Protein AF-A0A3D1RTC1-F1 (afdb_monomer)

pLDDT: mean 81.5, std 13.48, range [37.84, 97.88]

Foldseek 3Di:
DDDVVVLVVVCVVDVDDSVVCCVPPVDPDFDKDKAQDVVVVLLLVLVPWDWDDDPPDSIIITGRPPPPPCPPQAADPVDDDPDDDRGFDDPDPVVLVVLLSNQDSDSQFDWDWAFAAQAASDIDIDTAGPPQADPVQVVLLVVQRVPDDHHDDDDCVVVLVSSFPDPPDPDTPDDDDRDSNVVSVCRNNRDD

Solvent-accessible surface area (backbone atoms only — not comparable to full-atom values): 11840 Å² total; per-residue (Å²): 132,89,61,66,66,67,52,52,61,54,44,77,77,35,100,56,55,69,67,57,48,44,60,74,76,67,55,91,75,62,69,73,45,80,44,69,52,66,67,63,49,51,60,37,42,59,70,49,30,44,75,50,77,52,92,97,55,77,49,32,44,35,32,59,62,76,73,79,79,79,68,83,65,50,64,38,86,91,66,76,68,98,74,77,85,57,55,28,58,64,96,44,68,73,58,38,54,50,51,37,39,72,74,48,72,55,88,47,58,44,75,51,76,48,72,39,26,79,72,54,51,38,81,45,69,50,48,31,26,68,89,62,27,56,67,70,58,56,50,50,53,52,54,41,58,71,64,56,84,44,57,66,65,90,55,71,72,61,54,49,68,66,64,44,86,51,94,83,51,96,60,83,84,62,83,88,78,54,38,47,67,62,53,45,53,43,23,74,75,28,38,104

Mean predicted aligned error: 10.37 Å

Structure (mmCIF, N/CA/C/O backbone):
data_AF-A0A3D1RTC1-F1
#
_entry.id   AF-A0A3D1RTC1-F1
#
loop_
_atom_site.group_PDB
_atom_site.id
_atom_site.type_symbol
_atom_site.label_atom_id
_atom_site.label_alt_id
_atom_site.label_comp_id
_atom_site.label_asym_id
_atom_site.label_entity_id
_atom_site.label_seq_id
_atom_site.pdbx_PDB_ins_code
_atom_site.Cartn_x
_atom_site.Cartn_y
_atom_site.Cartn_z
_atom_site.occupancy
_atom_site.B_iso_or_equiv
_atom_site.auth_seq_id
_atom_site.auth_comp_id
_atom_site.auth_asym_id
_atom_site.auth_atom_id
_atom_site.pdbx_PDB_model_num
ATOM 1 N N . MET A 1 1 ? 15.207 21.234 -17.805 1.00 37.84 1 MET A N 1
ATOM 2 C CA . MET A 1 1 ? 14.011 20.978 -18.638 1.00 37.84 1 MET A CA 1
ATOM 3 C C . MET A 1 1 ? 14.419 20.075 -19.790 1.00 37.84 1 MET A C 1
ATOM 5 O O . MET A 1 1 ? 15.270 20.480 -20.570 1.00 37.84 1 MET A O 1
ATOM 9 N N . PHE A 1 2 ? 13.882 18.857 -19.875 1.00 45.69 2 PHE A N 1
ATOM 10 C CA . PHE A 1 2 ? 14.100 17.979 -21.030 1.00 45.69 2 PHE A CA 1
ATOM 11 C C . PHE A 1 2 ? 13.276 18.502 -22.216 1.00 45.69 2 PHE A C 1
ATOM 13 O O . PHE A 1 2 ? 12.057 18.616 -22.110 1.00 45.69 2 PHE A O 1
ATOM 20 N N . ASN A 1 3 ? 13.930 18.871 -23.319 1.00 52.88 3 ASN A N 1
ATOM 21 C CA . ASN A 1 3 ? 13.265 19.412 -24.505 1.00 52.88 3 ASN A CA 1
ATOM 22 C C . ASN A 1 3 ? 12.819 18.262 -25.425 1.00 52.88 3 ASN A C 1
ATOM 24 O O . ASN A 1 3 ? 13.630 17.695 -26.155 1.00 52.88 3 ASN A O 1
ATOM 28 N N . LEU A 1 4 ? 11.528 17.915 -25.381 1.00 56.41 4 LEU A N 1
ATOM 29 C CA . LEU A 1 4 ? 10.956 16.839 -26.200 1.00 56.41 4 LEU A CA 1
ATOM 30 C C . LEU A 1 4 ? 11.054 17.099 -27.713 1.00 56.41 4 LEU A C 1
ATOM 32 O O . LEU A 1 4 ? 11.093 16.137 -28.479 1.00 56.41 4 LEU A O 1
ATOM 36 N N . GLN A 1 5 ? 11.116 18.360 -28.149 1.00 58.03 5 GLN A N 1
ATOM 37 C CA . GLN A 1 5 ? 11.208 18.712 -29.569 1.00 58.03 5 GLN A CA 1
ATOM 38 C C . GLN A 1 5 ? 12.565 18.285 -30.148 1.00 58.03 5 GLN A C 1
ATOM 40 O O . GLN A 1 5 ? 12.634 17.598 -31.160 1.00 58.03 5 GLN A O 1
ATOM 45 N N . LEU A 1 6 ? 13.638 18.563 -29.404 1.00 59.78 6 LEU A N 1
ATOM 46 C CA . LEU A 1 6 ? 15.016 18.195 -29.747 1.00 59.78 6 LEU A CA 1
ATOM 47 C C . LEU A 1 6 ? 15.228 16.673 -29.812 1.00 59.78 6 LEU A C 1
ATOM 49 O O . LEU A 1 6 ? 16.044 16.185 -30.593 1.00 59.78 6 LEU A O 1
ATOM 53 N N . ILE A 1 7 ? 14.485 15.915 -29.000 1.00 59.53 7 ILE A N 1
ATOM 54 C CA . ILE A 1 7 ? 14.505 14.448 -29.018 1.00 59.53 7 ILE A CA 1
ATOM 55 C C . ILE A 1 7 ? 13.820 13.928 -30.288 1.00 59.53 7 ILE A C 1
ATOM 57 O O . ILE A 1 7 ? 14.372 13.060 -30.960 1.00 59.53 7 ILE A O 1
ATOM 61 N N . LYS A 1 8 ? 12.658 14.482 -30.658 1.00 58.88 8 LYS A N 1
ATOM 62 C CA . LYS A 1 8 ? 11.942 14.100 -31.888 1.00 58.88 8 LYS A CA 1
ATOM 63 C C . LYS A 1 8 ? 12.761 14.384 -33.151 1.00 58.88 8 LYS A C 1
ATOM 65 O O . LYS A 1 8 ? 12.820 13.529 -34.033 1.00 58.88 8 LYS A O 1
ATOM 70 N N . ASP A 1 9 ? 13.450 15.521 -33.198 1.00 57.62 9 ASP A N 1
ATOM 71 C CA . ASP A 1 9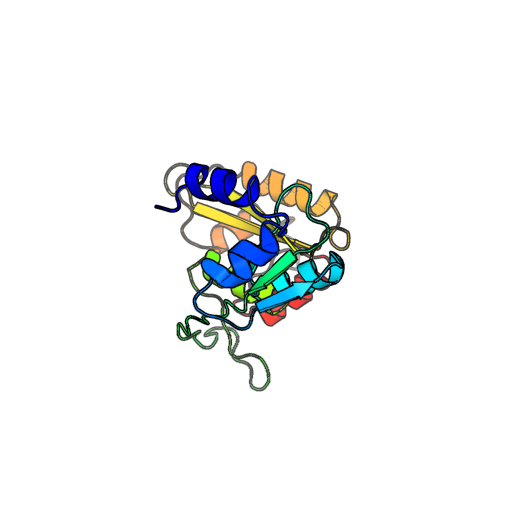 ? 14.257 15.924 -34.357 1.00 57.62 9 ASP A CA 1
ATOM 72 C C . ASP A 1 9 ? 15.508 15.045 -34.553 1.00 57.62 9 ASP A C 1
ATOM 74 O O . ASP A 1 9 ? 15.924 14.789 -35.683 1.00 57.62 9 ASP A O 1
ATOM 78 N N . ASN A 1 10 ? 16.081 14.509 -33.467 1.00 56.75 10 ASN A N 1
ATOM 79 C CA . ASN A 1 10 ? 17.207 13.568 -33.535 1.00 56.75 10 ASN A CA 1
ATOM 80 C C . ASN A 1 10 ? 16.784 12.128 -33.882 1.00 56.75 10 ASN A C 1
ATOM 82 O O . ASN A 1 10 ? 17.581 11.377 -34.447 1.00 56.75 10 ASN A O 1
ATOM 86 N N . LEU A 1 11 ? 15.546 11.735 -33.567 1.00 57.59 11 LEU A N 1
ATOM 87 C CA . LEU A 1 11 ? 15.006 10.409 -33.897 1.00 57.59 11 LEU A CA 1
ATOM 88 C C . LEU A 1 11 ? 14.623 10.269 -35.366 1.00 57.59 11 LEU A C 1
ATOM 90 O O . LEU A 1 11 ? 14.744 9.186 -35.927 1.00 57.59 11 LEU A O 1
ATOM 94 N N . SER A 1 12 ? 14.167 11.351 -35.997 1.00 55.44 12 SER A N 1
ATOM 95 C CA . SER A 1 12 ? 13.799 11.342 -37.417 1.00 55.44 12 SER A CA 1
ATOM 96 C C . SER A 1 12 ? 15.011 11.195 -38.346 1.00 55.44 12 SER A C 1
ATOM 98 O O . SER A 1 12 ? 14.869 10.681 -39.451 1.00 55.44 12 SER A O 1
ATOM 100 N N . HIS A 1 13 ? 16.209 11.581 -37.891 1.00 51.44 13 HIS A N 1
ATOM 101 C CA . HIS A 1 13 ? 17.440 11.546 -38.691 1.00 51.44 13 HIS A CA 1
ATOM 102 C C . HIS A 1 13 ? 18.305 10.297 -38.471 1.00 51.44 13 HIS A C 1
ATOM 104 O O . HIS A 1 13 ? 19.201 10.018 -39.268 1.00 51.44 13 HIS A O 1
ATOM 110 N N . ASN A 1 14 ? 18.064 9.524 -37.409 1.00 51.53 14 ASN A N 1
ATOM 111 C CA . ASN A 1 14 ? 18.879 8.367 -37.052 1.00 51.53 14 ASN A CA 1
ATOM 112 C C . ASN A 1 14 ? 17.944 7.183 -36.794 1.00 51.53 14 ASN A C 1
ATOM 114 O O . ASN A 1 14 ? 17.158 7.230 -35.857 1.00 51.53 14 ASN A O 1
ATOM 118 N N . HIS A 1 15 ? 18.038 6.107 -37.582 1.00 51.78 15 HIS A N 1
ATOM 119 C CA . HIS A 1 15 ? 17.193 4.898 -37.481 1.00 51.78 15 HIS A CA 1
ATOM 120 C C . HIS A 1 15 ? 17.379 4.102 -36.161 1.00 51.78 15 HIS A C 1
ATOM 122 O O . HIS A 1 15 ? 17.090 2.909 -36.085 1.00 51.78 15 HIS A O 1
ATOM 128 N N . LYS A 1 16 ? 17.901 4.731 -35.105 1.00 57.50 16 LYS A N 1
ATOM 129 C CA . LYS A 1 16 ? 18.030 4.155 -33.770 1.00 57.50 16 LYS A CA 1
ATOM 130 C C . LYS A 1 16 ? 16.706 4.309 -33.036 1.00 57.50 16 LYS A C 1
ATOM 132 O O . LYS A 1 16 ? 16.112 5.383 -33.031 1.00 57.50 16 LYS A O 1
ATOM 137 N N . SER A 1 17 ? 16.259 3.237 -32.383 1.00 73.00 17 SER A N 1
ATOM 138 C CA . SER A 1 17 ? 15.054 3.315 -31.558 1.00 73.00 17 SER A CA 1
ATOM 139 C C . SER A 1 17 ? 15.243 4.369 -30.459 1.00 73.00 17 SER A C 1
ATOM 141 O O . SER A 1 17 ? 16.345 4.523 -29.928 1.00 73.00 17 SER A O 1
ATOM 143 N N . LEU A 1 18 ? 14.178 5.088 -30.093 1.00 76.94 18 LEU A N 1
ATOM 144 C CA . LEU A 1 18 ? 14.202 6.109 -29.033 1.00 76.94 18 LEU A CA 1
ATOM 145 C C . LEU A 1 18 ? 14.808 5.597 -27.724 1.00 76.94 18 LEU A C 1
ATOM 147 O O . LEU A 1 18 ? 15.551 6.301 -27.043 1.00 76.94 18 LEU A O 1
ATOM 151 N N . ILE A 1 19 ? 14.561 4.328 -27.430 1.00 78.19 19 ILE A N 1
ATOM 152 C CA . ILE A 1 19 ? 15.159 3.607 -26.313 1.00 78.19 19 ILE A CA 1
ATOM 153 C C . ILE A 1 19 ? 16.686 3.561 -26.391 1.00 78.19 19 ILE A C 1
ATOM 155 O O . ILE A 1 19 ? 17.353 3.777 -25.379 1.00 78.19 19 ILE A O 1
ATOM 159 N N . ASP A 1 20 ? 17.253 3.311 -27.570 1.00 79.69 20 ASP A N 1
ATOM 160 C CA . ASP A 1 20 ? 18.704 3.257 -27.742 1.00 79.69 20 ASP A CA 1
ATOM 161 C C . ASP A 1 20 ? 19.326 4.646 -27.548 1.00 79.69 20 ASP A C 1
ATOM 163 O O . ASP A 1 20 ? 20.366 4.754 -26.902 1.00 79.69 20 ASP A O 1
ATOM 167 N N . TYR A 1 21 ? 18.655 5.706 -28.018 1.00 80.12 21 TYR A N 1
ATOM 168 C CA . TYR A 1 21 ? 19.086 7.091 -27.802 1.00 80.12 21 TYR A CA 1
ATOM 169 C C . TYR A 1 21 ? 19.038 7.495 -26.321 1.00 80.12 21 TYR A C 1
ATOM 171 O O . TYR A 1 21 ? 20.022 8.010 -25.788 1.00 80.12 21 TYR A O 1
ATOM 179 N N . ILE A 1 22 ? 17.930 7.214 -25.623 1.00 80.75 22 ILE A N 1
ATOM 180 C CA . ILE A 1 22 ? 17.801 7.498 -24.182 1.00 80.75 22 ILE A CA 1
ATOM 181 C C . ILE A 1 22 ? 18.905 6.776 -23.403 1.00 80.75 22 ILE A C 1
ATOM 183 O O . ILE A 1 22 ? 19.569 7.381 -22.559 1.00 80.75 22 ILE A O 1
ATOM 187 N N . LYS A 1 23 ? 19.147 5.502 -23.727 1.00 78.69 23 LYS A N 1
ATOM 188 C CA . LYS A 1 23 ? 20.193 4.696 -23.095 1.00 78.69 23 LYS A CA 1
ATOM 189 C C . LYS A 1 23 ? 21.597 5.256 -23.335 1.00 78.69 23 LYS A C 1
ATOM 191 O O . LYS A 1 23 ? 22.388 5.265 -22.401 1.00 78.69 23 LYS A O 1
ATOM 196 N N . SER A 1 24 ? 21.930 5.668 -24.561 1.00 77.25 24 SER A N 1
ATOM 197 C CA . SER A 1 24 ? 23.300 6.072 -24.910 1.00 77.25 24 SER A CA 1
ATOM 198 C C . SER A 1 24 ? 23.629 7.530 -24.609 1.00 77.25 24 SER A C 1
ATOM 200 O O . SER A 1 24 ? 24.804 7.869 -24.505 1.00 77.25 24 SER A O 1
ATOM 202 N N . SER A 1 25 ? 22.620 8.400 -24.560 1.00 73.38 25 SER A N 1
ATOM 203 C CA . SER A 1 25 ? 22.831 9.850 -24.658 1.00 73.38 25 SER A CA 1
ATOM 204 C C . SER A 1 25 ? 22.158 10.658 -23.553 1.00 73.38 25 SER A C 1
ATOM 206 O O . SER A 1 25 ? 22.515 11.817 -23.368 1.00 73.38 25 SER A O 1
ATOM 208 N N . VAL A 1 26 ? 21.201 10.076 -22.823 1.00 74.12 26 VAL A N 1
ATOM 209 C CA . VAL A 1 26 ? 20.428 10.789 -21.792 1.00 74.12 26 VAL A CA 1
ATOM 210 C C . VAL A 1 26 ? 20.729 10.266 -20.389 1.00 74.12 26 VAL A C 1
ATOM 212 O O . VAL A 1 26 ? 20.808 11.045 -19.443 1.00 74.12 26 VAL A O 1
ATOM 215 N N . LEU A 1 27 ? 20.898 8.952 -20.238 1.00 73.62 27 LEU A N 1
ATOM 216 C CA . LEU A 1 27 ? 21.131 8.328 -18.940 1.00 73.62 27 LEU A CA 1
ATOM 217 C C . LEU A 1 27 ? 22.629 8.261 -18.623 1.00 73.62 27 LEU A C 1
ATOM 219 O O . LEU A 1 27 ? 23.361 7.457 -19.191 1.00 73.62 27 LEU A O 1
ATOM 223 N N . THR A 1 28 ? 23.077 9.094 -17.684 1.00 66.38 28 THR A N 1
ATOM 224 C CA . THR A 1 28 ? 24.487 9.191 -17.261 1.00 66.38 28 THR A CA 1
ATOM 225 C C . THR A 1 28 ? 24.845 8.278 -16.081 1.00 66.38 28 THR A C 1
ATOM 227 O O . THR A 1 28 ? 26.009 8.204 -15.698 1.00 66.38 28 THR A O 1
ATOM 230 N N . VAL A 1 29 ? 23.863 7.603 -15.468 1.00 61.62 29 VAL A N 1
ATOM 231 C CA . VAL A 1 29 ? 24.042 6.810 -14.237 1.00 61.62 29 VAL A CA 1
ATOM 232 C C . VAL A 1 29 ? 23.030 5.659 -14.134 1.00 61.62 29 VAL A C 1
ATOM 234 O O . VAL A 1 29 ? 21.871 5.812 -14.516 1.00 61.62 29 VAL A O 1
ATOM 237 N N . GLY A 1 30 ? 23.477 4.533 -13.559 1.00 62.84 30 GLY A N 1
ATOM 238 C CA . GLY A 1 30 ? 22.670 3.354 -13.205 1.00 62.84 30 GLY A CA 1
ATOM 239 C C . GLY A 1 30 ? 22.948 2.112 -14.066 1.00 62.84 30 GLY A C 1
ATOM 240 O O . GLY A 1 30 ? 23.280 2.216 -15.244 1.00 62.84 30 GLY A O 1
ATOM 241 N N . GLN A 1 31 ? 22.808 0.909 -13.492 1.00 71.81 31 GLN A N 1
ATOM 242 C CA . GLN A 1 31 ? 22.788 -0.330 -14.281 1.00 71.81 31 GLN A CA 1
ATOM 243 C C . GLN A 1 31 ? 21.490 -0.374 -15.102 1.00 71.81 31 GLN A C 1
ATOM 245 O O . GLN A 1 31 ? 20.405 -0.546 -14.545 1.00 71.81 31 GLN A O 1
ATOM 250 N N . ILE A 1 32 ? 21.601 -0.199 -16.423 1.00 83.12 32 ILE A N 1
ATOM 251 C CA . ILE A 1 32 ? 20.460 -0.199 -17.348 1.00 83.12 32 ILE A CA 1
ATOM 252 C C . ILE A 1 32 ? 20.302 -1.586 -17.968 1.00 83.12 32 ILE A C 1
ATOM 254 O O . ILE A 1 32 ? 21.205 -2.082 -18.645 1.00 83.12 32 ILE A O 1
ATOM 258 N N . THR A 1 33 ? 19.125 -2.187 -17.807 1.00 86.31 33 THR A N 1
ATOM 259 C CA . THR A 1 33 ? 18.762 -3.455 -18.455 1.00 86.31 33 THR A CA 1
ATOM 260 C C . THR A 1 33 ? 17.664 -3.222 -19.486 1.00 86.31 33 THR A C 1
ATOM 262 O O . THR A 1 33 ? 16.688 -2.537 -19.202 1.00 86.31 33 THR A O 1
ATOM 265 N N . VAL A 1 34 ? 17.800 -3.804 -20.678 1.00 87.38 34 VAL A N 1
ATOM 266 C CA . VAL A 1 34 ? 16.746 -3.780 -21.706 1.00 87.38 34 VAL A CA 1
ATOM 267 C C . VAL A 1 34 ? 15.924 -5.058 -21.587 1.00 87.38 34 VAL A C 1
ATOM 269 O O . VAL A 1 34 ? 16.492 -6.149 -21.547 1.00 87.38 34 VAL A O 1
ATOM 272 N N . VAL A 1 35 ? 14.602 -4.934 -21.529 1.00 89.94 35 VAL A N 1
ATOM 273 C CA . VAL A 1 35 ? 13.674 -6.064 -21.384 1.00 89.94 35 VAL A CA 1
ATOM 274 C C . VAL A 1 35 ? 12.555 -5.943 -22.414 1.00 89.94 35 VAL A C 1
ATOM 276 O O . VAL A 1 35 ? 12.169 -4.836 -22.757 1.00 89.94 35 VAL A O 1
ATOM 279 N N . GLN A 1 36 ? 12.056 -7.062 -22.938 1.00 89.94 36 GLN A N 1
ATOM 280 C CA . GLN A 1 36 ? 10.942 -7.089 -23.907 1.00 89.94 36 GLN A CA 1
ATOM 281 C C . GLN A 1 36 ? 9.664 -7.711 -23.328 1.00 89.94 36 GLN A C 1
ATOM 283 O O . GLN A 1 36 ? 8.592 -7.591 -23.903 1.00 89.94 36 GLN A O 1
ATOM 288 N N . ASP A 1 37 ? 9.796 -8.374 -22.183 1.00 90.25 37 ASP A N 1
ATOM 289 C CA . ASP A 1 37 ? 8.733 -9.084 -21.487 1.00 90.25 37 ASP A CA 1
ATOM 290 C C . ASP A 1 37 ? 8.106 -8.186 -20.411 1.00 90.25 37 ASP A C 1
ATOM 292 O O . ASP A 1 37 ? 8.802 -7.702 -19.509 1.00 90.25 37 ASP A O 1
ATOM 296 N N . ILE A 1 38 ? 6.794 -7.970 -20.518 1.00 89.88 38 ILE A N 1
ATOM 297 C CA . ILE A 1 38 ? 6.028 -7.132 -19.597 1.00 89.88 38 ILE A CA 1
ATOM 298 C C . ILE A 1 38 ? 6.012 -7.703 -18.176 1.00 89.88 38 ILE A C 1
ATOM 300 O O . ILE A 1 38 ? 6.127 -6.934 -17.222 1.00 89.88 38 ILE A O 1
ATOM 304 N N . ASP A 1 39 ? 5.991 -9.027 -18.011 1.00 90.31 39 ASP A N 1
ATOM 305 C CA . ASP A 1 39 ? 5.972 -9.664 -16.692 1.00 90.31 39 ASP A CA 1
ATOM 306 C C . ASP A 1 39 ? 7.282 -9.393 -15.956 1.00 90.31 39 ASP A C 1
ATOM 308 O O . ASP A 1 39 ? 7.319 -9.042 -14.771 1.00 90.31 39 ASP A O 1
ATOM 312 N N . ARG A 1 40 ? 8.392 -9.446 -16.696 1.00 89.69 40 ARG A N 1
ATOM 313 C CA . ARG A 1 40 ? 9.711 -9.094 -16.173 1.00 89.69 40 ARG A CA 1
ATOM 314 C C . ARG A 1 40 ? 9.833 -7.603 -15.858 1.00 89.69 40 ARG A C 1
ATOM 316 O O . ARG A 1 40 ? 10.544 -7.260 -14.911 1.00 89.69 40 ARG A O 1
ATOM 323 N N . VAL A 1 41 ? 9.159 -6.724 -16.602 1.00 91.69 41 VAL A N 1
ATOM 324 C CA . VAL A 1 41 ? 9.072 -5.293 -16.262 1.00 91.69 41 VAL A CA 1
ATOM 325 C C . VAL A 1 41 ? 8.313 -5.111 -14.950 1.00 91.69 41 VAL A C 1
ATOM 327 O O . VAL A 1 41 ? 8.860 -4.507 -14.026 1.00 91.69 41 VAL A O 1
ATOM 330 N N . ILE A 1 42 ? 7.117 -5.691 -14.827 1.00 91.00 42 ILE A N 1
ATOM 331 C CA . ILE A 1 42 ? 6.275 -5.614 -13.625 1.00 91.00 42 ILE A CA 1
ATOM 332 C C . ILE A 1 42 ? 7.047 -6.108 -12.396 1.00 91.00 42 ILE A C 1
ATOM 334 O O . ILE A 1 42 ? 7.193 -5.373 -11.418 1.00 91.00 42 ILE A O 1
ATOM 338 N N . ALA A 1 43 ? 7.643 -7.302 -12.460 1.00 89.00 43 ALA A N 1
ATOM 339 C CA . ALA A 1 43 ? 8.412 -7.873 -11.353 1.00 89.00 43 ALA A CA 1
ATOM 340 C C . ALA A 1 43 ? 9.582 -6.974 -10.907 1.00 89.00 43 ALA A C 1
ATOM 342 O O . ALA A 1 43 ? 9.933 -6.897 -9.723 1.00 89.00 43 ALA A O 1
ATOM 343 N N . ARG A 1 44 ? 10.211 -6.266 -11.851 1.00 88.94 44 ARG A N 1
ATOM 344 C CA . ARG A 1 44 ? 11.332 -5.363 -11.563 1.00 88.94 44 ARG A CA 1
ATOM 345 C C . ARG A 1 44 ? 10.857 -4.036 -10.982 1.00 88.94 44 ARG A C 1
ATOM 347 O O . ARG A 1 44 ? 11.465 -3.562 -10.023 1.00 88.94 44 ARG A O 1
ATOM 354 N N . VAL A 1 45 ? 9.745 -3.492 -11.464 1.00 89.56 45 VAL A N 1
ATOM 355 C CA . VAL A 1 45 ? 9.118 -2.299 -10.876 1.00 89.56 45 VAL A CA 1
ATOM 356 C C . VAL A 1 45 ? 8.700 -2.558 -9.428 1.00 89.56 45 VAL A C 1
ATOM 358 O O . VAL A 1 45 ? 9.036 -1.777 -8.541 1.00 89.56 45 VAL A O 1
ATOM 361 N N . LEU A 1 46 ? 8.102 -3.719 -9.149 1.00 86.31 46 LEU A N 1
ATOM 362 C CA . LEU A 1 46 ? 7.720 -4.131 -7.790 1.00 86.31 46 LEU A CA 1
ATOM 363 C C . LEU A 1 46 ? 8.916 -4.321 -6.840 1.00 86.31 46 LEU A C 1
ATOM 365 O O . LEU A 1 46 ? 8.745 -4.364 -5.625 1.00 86.31 46 LEU A O 1
ATOM 369 N N . THR A 1 47 ? 10.138 -4.402 -7.373 1.00 83.94 47 THR A N 1
ATOM 370 C CA . THR A 1 47 ? 11.384 -4.463 -6.590 1.00 83.94 47 THR A CA 1
ATOM 371 C C . THR A 1 47 ? 12.165 -3.145 -6.594 1.00 83.94 47 THR A C 1
ATOM 373 O O . THR A 1 47 ? 13.334 -3.126 -6.208 1.00 83.94 47 THR A O 1
ATOM 376 N N . GLY A 1 48 ? 11.529 -2.041 -7.002 1.00 79.94 48 GLY A N 1
ATOM 377 C CA . GLY A 1 48 ? 12.092 -0.691 -6.928 1.00 79.94 48 GLY A CA 1
ATOM 378 C C . GLY A 1 48 ? 12.946 -0.280 -8.128 1.00 79.94 48 GLY A C 1
ATOM 379 O O . GLY A 1 48 ? 13.729 0.659 -8.013 1.00 79.94 48 GLY A O 1
ATOM 380 N N . HIS A 1 49 ? 12.834 -0.973 -9.265 1.00 87.44 49 HIS A N 1
ATOM 381 C CA . HIS A 1 49 ? 13.426 -0.491 -10.516 1.00 87.44 49 HIS A CA 1
ATOM 382 C C . HIS A 1 49 ? 12.488 0.521 -11.177 1.00 87.44 49 HIS A C 1
ATOM 384 O O . HIS A 1 49 ? 11.267 0.376 -11.132 1.00 87.44 49 HIS A O 1
ATOM 390 N N . THR A 1 50 ? 13.060 1.504 -11.858 1.00 88.00 50 THR A N 1
ATOM 391 C CA . THR A 1 50 ? 12.296 2.431 -12.696 1.00 88.00 50 THR A CA 1
ATOM 392 C C . THR A 1 50 ? 12.226 1.872 -14.109 1.00 88.00 50 THR A C 1
ATOM 394 O O . THR A 1 50 ? 13.261 1.561 -14.697 1.00 88.00 50 THR A O 1
ATOM 397 N N . ALA A 1 51 ? 11.020 1.750 -14.664 1.00 90.38 51 ALA A N 1
ATOM 398 C CA . ALA A 1 51 ? 10.812 1.353 -16.052 1.00 90.38 51 ALA A CA 1
ATOM 399 C C . ALA A 1 51 ? 10.546 2.580 -16.934 1.00 90.38 51 ALA A C 1
ATOM 401 O O . ALA A 1 51 ? 9.709 3.415 -16.597 1.00 90.38 51 ALA A O 1
ATOM 402 N N . ILE A 1 52 ? 11.229 2.672 -18.074 1.00 88.50 52 ILE A N 1
ATOM 403 C CA . ILE A 1 52 ? 10.930 3.629 -19.142 1.00 88.50 52 ILE A CA 1
ATOM 404 C C . ILE A 1 52 ? 10.362 2.851 -20.324 1.00 88.50 52 ILE A C 1
ATOM 406 O O . ILE A 1 52 ? 11.020 1.966 -20.881 1.00 88.50 52 ILE A O 1
ATOM 410 N N . LEU A 1 53 ? 9.141 3.216 -20.697 1.00 87.50 53 LEU A N 1
ATOM 411 C CA . LEU A 1 53 ? 8.403 2.710 -21.847 1.00 87.50 53 LEU A CA 1
ATOM 412 C C . LEU A 1 53 ? 8.236 3.863 -22.836 1.00 87.50 53 LEU A C 1
ATOM 414 O O . LEU A 1 53 ? 7.969 4.994 -22.431 1.00 87.50 53 LEU A O 1
ATOM 418 N N . THR A 1 54 ? 8.402 3.587 -24.125 1.00 82.25 54 THR A N 1
ATOM 419 C CA . THR A 1 54 ? 8.222 4.586 -25.184 1.00 82.25 54 THR A CA 1
ATOM 420 C C . THR A 1 54 ? 7.199 4.085 -26.184 1.00 82.25 54 THR A C 1
ATOM 422 O O . THR A 1 54 ? 7.202 2.903 -26.528 1.00 82.25 54 THR A O 1
ATOM 425 N N . GLU A 1 55 ? 6.357 4.986 -26.675 1.00 77.81 55 GLU A N 1
ATOM 426 C CA . GLU A 1 55 ? 5.348 4.673 -27.683 1.00 77.81 55 GLU A CA 1
ATOM 427 C C . GLU A 1 55 ? 5.972 3.991 -28.915 1.00 77.81 55 GLU A C 1
ATOM 429 O O . GLU A 1 55 ? 7.044 4.381 -29.383 1.00 77.81 55 GLU A O 1
ATOM 434 N N . GLY A 1 56 ? 5.325 2.927 -29.400 1.00 77.00 56 GLY A N 1
ATOM 435 C CA . GLY A 1 56 ? 5.778 2.144 -30.554 1.00 77.00 56 GLY A CA 1
ATOM 436 C C . GLY A 1 56 ? 6.987 1.228 -30.312 1.00 77.00 56 GLY A C 1
ATOM 437 O O . GLY A 1 56 ? 7.377 0.497 -31.221 1.00 77.00 56 GLY A O 1
ATOM 438 N N . ALA A 1 57 ? 7.587 1.220 -29.117 1.00 76.62 57 ALA A N 1
ATOM 439 C CA . ALA A 1 57 ? 8.699 0.324 -28.811 1.00 76.62 57 ALA A CA 1
ATOM 440 C C . ALA A 1 57 ? 8.230 -1.017 -28.231 1.00 76.62 57 ALA A C 1
ATOM 442 O O . ALA A 1 57 ? 7.400 -1.073 -27.331 1.00 76.62 57 ALA A O 1
ATOM 443 N N . THR A 1 58 ? 8.852 -2.107 -28.681 1.00 82.88 58 THR A N 1
ATOM 444 C CA . THR A 1 58 ? 8.637 -3.475 -28.167 1.00 82.88 58 THR A CA 1
ATOM 445 C C . THR A 1 58 ? 9.517 -3.813 -26.959 1.00 82.88 58 THR A C 1
ATOM 447 O O . THR A 1 58 ? 9.616 -4.965 -26.544 1.00 82.88 58 THR A O 1
ATOM 450 N N . ARG A 1 59 ? 10.236 -2.822 -26.425 1.00 86.31 59 ARG A N 1
ATOM 451 C CA . ARG A 1 59 ? 11.241 -2.988 -25.372 1.00 86.31 59 ARG A CA 1
ATOM 452 C C . ARG A 1 59 ? 11.012 -1.934 -24.292 1.00 86.31 59 ARG A C 1
ATOM 454 O O . ARG A 1 59 ? 10.469 -0.873 -24.571 1.00 86.31 59 ARG A O 1
ATOM 461 N N . ALA A 1 60 ? 11.472 -2.211 -23.083 1.00 89.38 60 ALA A N 1
ATOM 462 C CA . ALA A 1 60 ? 11.497 -1.303 -21.948 1.00 89.38 60 ALA A CA 1
ATOM 463 C C . ALA A 1 60 ? 12.931 -1.174 -21.426 1.00 89.38 60 ALA A C 1
ATOM 465 O O . ALA A 1 60 ? 13.708 -2.137 -21.449 1.00 89.38 60 ALA A O 1
ATOM 466 N N . LEU A 1 61 ? 13.279 0.011 -20.927 1.00 89.12 61 LEU A N 1
ATOM 467 C CA . LEU A 1 61 ? 14.500 0.213 -20.151 1.00 89.12 61 LEU A CA 1
ATOM 468 C C . LEU A 1 61 ? 14.174 0.084 -18.670 1.00 89.12 61 LEU A C 1
ATOM 470 O O . LEU A 1 61 ? 13.301 0.781 -18.169 1.00 89.12 61 LEU A O 1
ATOM 474 N N . LEU A 1 62 ? 14.905 -0.770 -17.967 1.00 88.62 62 LEU A N 1
ATOM 475 C CA . LEU A 1 62 ? 14.892 -0.849 -16.515 1.00 88.62 62 LEU A CA 1
ATOM 476 C C . LEU A 1 62 ? 16.146 -0.185 -15.970 1.00 88.62 62 LEU A C 1
ATOM 478 O O . LEU A 1 62 ? 17.260 -0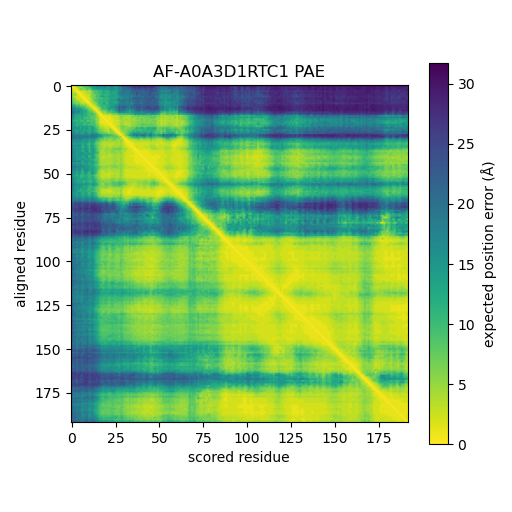.545 -16.353 1.00 88.62 62 LEU A O 1
ATOM 482 N N . ILE A 1 63 ? 15.951 0.752 -15.057 1.00 87.94 63 ILE A N 1
ATOM 483 C CA . ILE A 1 63 ? 17.007 1.489 -14.376 1.00 87.94 63 ILE A CA 1
ATOM 484 C C . ILE A 1 63 ? 16.958 1.087 -12.908 1.00 87.94 63 ILE A C 1
ATOM 486 O O . ILE A 1 63 ? 15.900 1.156 -12.275 1.00 87.94 63 ILE A O 1
ATOM 490 N N . ASP A 1 64 ? 18.094 0.659 -12.360 1.00 81.94 64 ASP A N 1
ATOM 491 C CA . ASP A 1 64 ? 18.202 0.487 -10.915 1.00 81.94 64 ASP A CA 1
ATOM 492 C C . ASP A 1 64 ? 18.219 1.865 -10.241 1.00 81.94 64 ASP A C 1
ATOM 494 O O . ASP A 1 64 ? 19.216 2.584 -10.287 1.00 81.94 64 ASP A O 1
ATOM 498 N N . ALA A 1 65 ? 17.077 2.249 -9.672 1.00 72.44 65 ALA A N 1
ATOM 499 C CA . ALA A 1 65 ? 16.868 3.521 -8.990 1.00 72.44 65 ALA A CA 1
ATOM 500 C C . ALA A 1 65 ? 16.708 3.329 -7.474 1.00 72.44 65 ALA A C 1
ATOM 502 O O . ALA A 1 65 ? 16.134 4.184 -6.798 1.00 72.44 65 ALA A O 1
ATOM 503 N N . LYS A 1 66 ? 17.181 2.199 -6.929 1.00 69.44 66 LYS A N 1
ATOM 504 C CA . LYS A 1 66 ? 17.051 1.877 -5.505 1.00 69.44 66 LYS A CA 1
ATOM 505 C C . LYS A 1 66 ? 17.940 2.790 -4.653 1.00 69.44 66 LYS A C 1
ATOM 507 O O . LYS A 1 6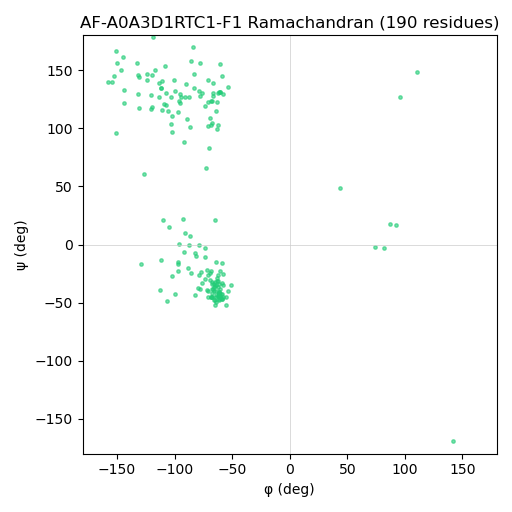6 ? 19.039 2.431 -4.248 1.00 69.44 66 LYS A O 1
ATOM 512 N N . GLY A 1 67 ? 17.439 3.984 -4.360 1.00 60.91 67 GLY A N 1
ATOM 513 C CA . GLY A 1 67 ? 17.892 4.829 -3.263 1.00 60.91 67 GLY A CA 1
ATOM 514 C C . GLY A 1 67 ? 17.035 4.519 -2.047 1.00 60.91 67 GLY A C 1
ATOM 515 O O . GLY A 1 67 ? 15.979 5.120 -1.864 1.00 60.91 67 GLY A O 1
ATOM 516 N N . TRP A 1 68 ? 17.434 3.534 -1.241 1.00 53.09 68 TRP A N 1
ATOM 517 C CA . TRP A 1 68 ? 16.768 3.312 0.038 1.00 53.09 68 TRP A CA 1
ATOM 518 C C . TRP A 1 68 ? 17.090 4.488 0.950 1.00 53.09 68 TRP A C 1
ATOM 520 O O . TRP A 1 68 ? 18.180 4.571 1.506 1.00 53.09 68 TRP A O 1
ATOM 530 N N . GLU A 1 69 ? 16.133 5.397 1.115 1.00 49.03 69 GLU A N 1
ATOM 531 C CA . GLU A 1 69 ? 16.156 6.316 2.242 1.00 49.03 69 GLU A CA 1
ATOM 532 C C . GLU A 1 69 ? 16.034 5.450 3.507 1.00 49.03 69 GLU A C 1
ATOM 534 O O . GLU A 1 69 ? 14.959 4.950 3.845 1.00 49.03 69 GLU A O 1
ATOM 539 N N . THR A 1 70 ? 17.159 5.182 4.172 1.00 47.50 70 THR A N 1
ATOM 540 C CA . THR A 1 70 ? 17.201 4.568 5.503 1.00 47.50 70 THR A CA 1
ATOM 541 C C . THR A 1 70 ? 16.747 5.602 6.523 1.00 47.50 70 THR A C 1
ATOM 543 O O . THR A 1 70 ? 17.527 6.055 7.361 1.00 47.50 70 THR A O 1
ATOM 546 N N . ARG A 1 71 ? 15.477 6.018 6.463 1.00 51.59 71 ARG A N 1
ATOM 547 C CA . ARG A 1 71 ? 14.849 6.531 7.679 1.00 51.59 71 ARG A CA 1
ATOM 548 C C . ARG A 1 71 ? 14.848 5.379 8.677 1.00 51.59 71 ARG A C 1
ATOM 550 O O . ARG A 1 71 ? 14.536 4.247 8.308 1.00 51.59 71 ARG A O 1
ATOM 557 N N . ARG A 1 72 ? 15.304 5.649 9.902 1.00 55.88 72 ARG A N 1
ATOM 558 C CA . ARG A 1 72 ? 15.351 4.649 10.970 1.00 55.88 72 ARG A CA 1
ATOM 559 C C . ARG A 1 72 ? 13.915 4.219 11.240 1.00 55.88 72 ARG A C 1
ATOM 561 O O . ARG A 1 72 ? 13.152 4.984 11.812 1.00 55.88 72 ARG A O 1
ATOM 568 N N . ILE A 1 73 ? 13.544 3.045 10.747 1.00 61.91 73 ILE A N 1
ATOM 569 C CA . ILE A 1 73 ? 12.305 2.399 11.155 1.00 61.91 73 ILE A CA 1
ATOM 570 C C . ILE A 1 73 ? 12.518 2.013 12.620 1.00 61.91 73 ILE A C 1
ATOM 572 O O . ILE A 1 73 ? 13.523 1.374 12.941 1.00 61.91 73 ILE A O 1
ATOM 576 N N . GLU A 1 74 ? 11.638 2.482 13.498 1.00 66.06 74 GLU A N 1
ATOM 577 C CA . GLU A 1 74 ? 11.702 2.169 14.924 1.00 66.06 74 GLU A CA 1
ATOM 578 C C . GLU A 1 74 ? 11.160 0.761 15.194 1.00 66.06 74 GLU A C 1
ATOM 580 O O . GLU A 1 74 ? 10.389 0.212 14.402 1.00 66.06 74 GLU A O 1
ATOM 585 N N . GLU A 1 75 ? 11.589 0.171 16.312 1.00 69.38 75 GLU A N 1
ATOM 586 C CA . GLU A 1 75 ? 11.030 -1.096 16.784 1.00 69.38 75 GLU A CA 1
ATOM 587 C C . GLU A 1 75 ? 9.602 -0.864 17.313 1.00 69.38 75 GLU A C 1
ATOM 589 O O . GLU A 1 75 ? 9.361 0.167 17.951 1.00 69.38 75 GLU A O 1
ATOM 594 N N . PRO A 1 76 ? 8.654 -1.791 17.071 1.00 65.31 76 PRO A N 1
ATOM 595 C CA . PRO A 1 76 ? 7.280 -1.647 17.548 1.00 65.31 76 PRO A CA 1
ATOM 596 C C . PRO A 1 76 ? 7.259 -1.564 19.077 1.00 65.31 76 PRO A C 1
ATOM 598 O O . PRO A 1 76 ? 7.878 -2.38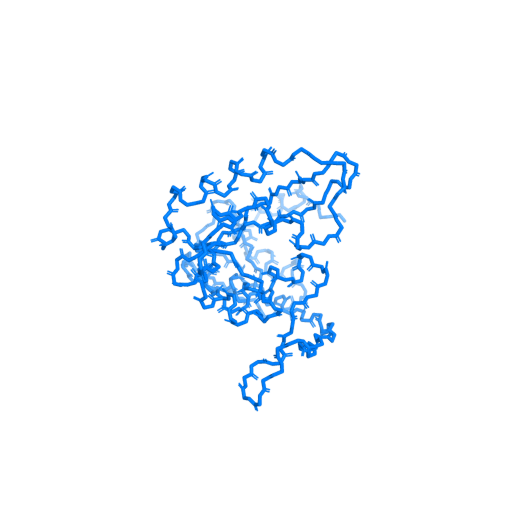7 19.758 1.00 65.31 76 PRO A O 1
ATOM 601 N N . LYS A 1 77 ? 6.548 -0.571 19.624 1.00 71.06 77 LYS A N 1
ATOM 602 C CA . LYS A 1 77 ? 6.506 -0.327 21.077 1.00 71.06 77 LYS A CA 1
ATOM 603 C C . LYS A 1 77 ? 5.539 -1.282 21.764 1.00 71.06 77 LYS A C 1
ATOM 605 O O . LYS A 1 77 ? 5.829 -1.757 22.860 1.00 71.06 77 LYS A O 1
ATOM 610 N N . ASN A 1 78 ? 4.424 -1.580 21.096 1.00 69.19 78 ASN A N 1
ATOM 611 C CA . ASN A 1 78 ? 3.335 -2.383 21.652 1.00 69.19 78 ASN A CA 1
ATOM 612 C C . ASN A 1 78 ? 3.396 -3.865 21.236 1.00 69.19 78 ASN A C 1
ATOM 614 O O . ASN A 1 78 ? 2.795 -4.713 21.889 1.00 69.19 78 ASN A O 1
ATOM 618 N N . GLU A 1 79 ? 4.167 -4.203 20.196 1.00 68.31 79 GLU 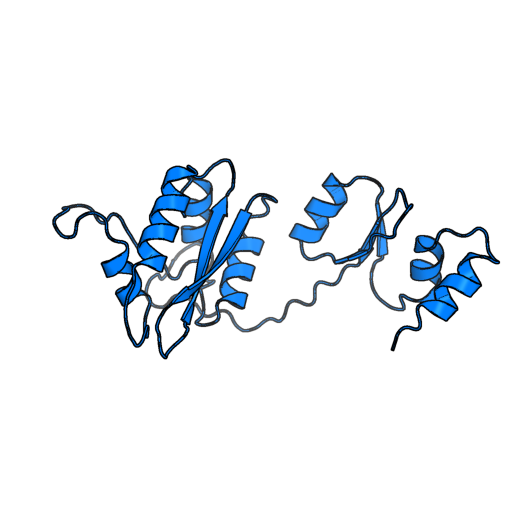A N 1
ATOM 619 C CA . GLU A 1 79 ? 4.293 -5.569 19.661 1.00 68.31 79 GLU A CA 1
ATOM 620 C C . GLU A 1 79 ? 5.759 -6.032 19.566 1.00 68.31 79 GLU A C 1
ATOM 622 O O . GLU A 1 79 ? 6.274 -6.355 18.491 1.00 68.31 79 GLU A O 1
ATOM 627 N N . LEU A 1 80 ? 6.453 -6.082 20.705 1.00 67.56 80 LEU A N 1
ATOM 628 C CA . LEU A 1 80 ? 7.835 -6.564 20.766 1.00 67.56 80 LEU A CA 1
ATOM 629 C C . LEU A 1 80 ? 7.924 -8.043 20.361 1.00 67.56 80 LEU A C 1
ATOM 631 O O . LEU A 1 80 ? 7.330 -8.915 20.995 1.00 67.56 80 LEU A O 1
ATOM 635 N N . SER A 1 81 ? 8.725 -8.343 19.336 1.00 63.81 81 SER A N 1
ATOM 636 C CA . SER A 1 81 ? 9.003 -9.722 18.931 1.00 63.81 81 SER A CA 1
ATOM 637 C C . SER A 1 81 ? 10.421 -10.152 19.296 1.00 63.81 81 SER A C 1
ATOM 639 O O . SER A 1 81 ? 11.402 -9.499 18.943 1.00 63.81 81 SER A O 1
ATOM 641 N N . ILE A 1 82 ? 10.536 -11.315 19.944 1.00 63.28 82 ILE A N 1
ATOM 642 C CA . ILE A 1 82 ? 11.821 -11.973 20.235 1.00 63.28 82 ILE A CA 1
ATOM 643 C C . ILE A 1 82 ? 12.447 -12.530 18.938 1.00 63.28 82 ILE A C 1
ATOM 645 O O . ILE A 1 82 ? 13.666 -12.671 18.840 1.00 63.28 82 ILE A O 1
ATOM 649 N N . ARG A 1 83 ? 11.625 -12.848 17.923 1.00 63.12 83 ARG A N 1
ATOM 650 C CA . ARG A 1 83 ? 12.054 -13.364 16.610 1.00 63.12 83 ARG A CA 1
ATOM 651 C C . ARG A 1 83 ? 11.165 -12.808 15.493 1.00 63.12 83 ARG A C 1
ATOM 653 O O . ARG A 1 83 ? 9.963 -13.050 15.491 1.00 63.12 83 ARG A O 1
ATOM 660 N N . GLY A 1 84 ? 11.740 -12.115 14.512 1.00 64.56 84 GLY A N 1
ATOM 661 C CA . GLY A 1 84 ? 10.991 -11.594 13.360 1.00 64.56 84 GLY A CA 1
ATOM 662 C C . GLY A 1 84 ? 11.456 -10.213 12.914 1.00 64.56 84 GLY A C 1
ATOM 663 O O . GLY A 1 84 ? 12.507 -9.735 13.341 1.00 64.56 84 GLY A O 1
ATOM 664 N N . SE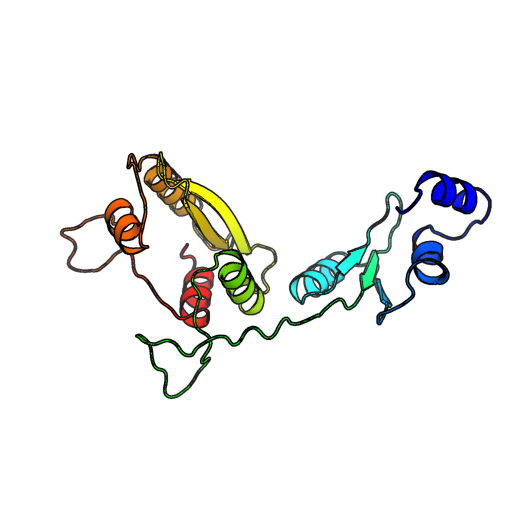R A 1 85 ? 10.681 -9.586 12.025 1.00 68.56 85 SER A N 1
ATOM 665 C CA . SER A 1 85 ? 10.956 -8.222 11.575 1.00 68.56 85 SER A CA 1
ATOM 666 C C . SER A 1 85 ? 10.761 -7.251 12.735 1.00 68.56 85 SER A C 1
ATOM 668 O O . SER A 1 85 ? 9.742 -7.292 13.415 1.00 68.56 85 SER A O 1
ATOM 670 N N . LYS A 1 86 ? 11.747 -6.382 12.949 1.00 75.31 86 LYS A N 1
ATOM 671 C CA . LYS A 1 86 ? 11.664 -5.290 13.922 1.00 75.31 86 LYS A CA 1
ATOM 672 C C . LYS A 1 86 ? 11.133 -3.993 13.314 1.00 75.31 86 LYS A C 1
ATOM 674 O O . LYS A 1 86 ? 11.262 -2.938 13.912 1.00 75.31 86 LYS A O 1
ATOM 679 N N . GLU A 1 87 ? 10.626 -4.059 12.088 1.00 80.69 87 GLU A N 1
ATOM 680 C CA . GLU A 1 87 ? 10.077 -2.892 11.416 1.00 80.69 87 GLU A CA 1
ATOM 681 C C . GLU A 1 87 ? 8.692 -2.593 11.997 1.00 80.69 87 GLU A C 1
ATOM 683 O O . GLU A 1 87 ? 7.859 -3.494 12.069 1.00 80.69 87 GLU A O 1
ATOM 688 N N . SER A 1 88 ? 8.452 -1.342 12.383 1.00 86.88 88 SER A N 1
ATOM 689 C CA . SER A 1 88 ? 7.136 -0.823 12.753 1.00 86.88 88 SER A CA 1
ATOM 690 C C . SER A 1 88 ? 6.604 0.121 11.676 1.00 86.88 88 SER A C 1
ATOM 692 O O . SER A 1 88 ? 7.374 0.766 10.955 1.00 86.88 88 SER A O 1
ATOM 694 N N . PHE A 1 89 ? 5.283 0.235 11.572 1.00 89.38 89 PHE A N 1
ATOM 695 C CA . PHE A 1 89 ? 4.661 1.368 10.899 1.00 89.38 89 PHE A CA 1
ATOM 696 C C . PHE A 1 89 ? 5.028 2.685 11.589 1.00 89.38 89 PHE A C 1
ATOM 698 O O . PHE A 1 89 ? 5.370 2.716 12.772 1.00 89.38 89 PHE A O 1
ATOM 705 N N . THR A 1 90 ? 4.961 3.769 10.818 1.00 88.12 90 THR A N 1
ATOM 706 C CA . THR A 1 90 ? 5.175 5.142 11.285 1.00 88.12 90 THR A CA 1
ATOM 707 C C . THR A 1 90 ? 3.908 5.967 11.060 1.00 88.12 90 THR A C 1
ATOM 709 O O . THR A 1 90 ? 2.941 5.505 10.460 1.00 88.12 90 THR A O 1
ATOM 712 N N . GLU A 1 91 ? 3.910 7.233 11.455 1.00 84.31 91 GLU A N 1
ATOM 713 C CA . GLU A 1 91 ? 2.776 8.151 11.284 1.00 84.31 91 GLU A CA 1
ATOM 714 C C . GLU A 1 91 ? 2.592 8.608 9.822 1.00 84.31 91 GLU A C 1
ATOM 716 O O . GLU A 1 91 ? 1.671 9.347 9.490 1.00 84.31 91 GLU A O 1
ATOM 721 N N . THR A 1 92 ? 3.483 8.198 8.910 1.00 88.06 92 THR A N 1
ATOM 722 C CA . THR A 1 92 ? 3.461 8.621 7.504 1.00 88.06 92 THR A CA 1
ATOM 723 C C . THR A 1 92 ? 2.874 7.528 6.614 1.00 88.06 92 THR A C 1
ATOM 725 O O . THR A 1 92 ? 3.539 6.532 6.318 1.00 88.06 92 THR A O 1
ATOM 728 N N . LEU A 1 93 ? 1.680 7.768 6.064 1.00 90.56 93 LEU A N 1
ATOM 729 C CA . LEU A 1 93 ? 0.964 6.827 5.189 1.00 90.56 93 LEU A CA 1
ATOM 730 C C . LEU A 1 93 ? 1.808 6.338 3.995 1.00 90.56 93 LEU A C 1
ATOM 732 O O . LEU A 1 93 ? 1.818 5.153 3.655 1.00 90.56 93 LEU A O 1
ATOM 736 N N . ARG A 1 94 ? 2.591 7.233 3.378 1.00 89.38 94 ARG A N 1
ATOM 737 C CA . ARG A 1 94 ? 3.484 6.888 2.257 1.00 89.38 94 ARG A CA 1
ATOM 738 C C . ARG A 1 94 ? 4.610 5.929 2.660 1.00 89.38 94 ARG A C 1
ATOM 740 O O . ARG A 1 94 ? 4.996 5.073 1.868 1.00 89.38 94 ARG A O 1
ATOM 747 N N . THR A 1 95 ? 5.135 6.057 3.876 1.00 89.50 95 THR A N 1
ATOM 748 C CA . THR A 1 95 ? 6.131 5.119 4.410 1.00 89.50 95 THR A CA 1
ATOM 749 C C . THR A 1 95 ? 5.483 3.756 4.635 1.00 89.50 95 THR A C 1
ATOM 751 O O . THR A 1 95 ? 6.022 2.743 4.195 1.00 89.50 95 THR A O 1
ATOM 754 N N . ASN A 1 96 ? 4.288 3.729 5.226 1.00 92.38 96 ASN A N 1
ATOM 755 C CA . ASN A 1 96 ? 3.572 2.494 5.553 1.00 92.38 96 ASN A CA 1
ATOM 756 C C . ASN A 1 96 ? 3.178 1.692 4.307 1.00 92.38 96 ASN A C 1
ATOM 758 O O . ASN A 1 96 ? 3.431 0.490 4.227 1.00 92.38 96 ASN A O 1
ATOM 762 N N . THR A 1 97 ? 2.648 2.360 3.283 1.00 93.69 97 THR A N 1
ATOM 763 C CA . THR A 1 97 ? 2.333 1.721 1.992 1.00 93.69 97 THR A CA 1
ATOM 764 C C . THR A 1 97 ? 3.587 1.180 1.298 1.00 93.69 97 THR A C 1
ATOM 766 O O . THR A 1 97 ? 3.557 0.090 0.723 1.00 93.69 97 THR A O 1
ATOM 769 N N . ALA A 1 98 ? 4.728 1.873 1.407 1.00 90.19 98 ALA A N 1
ATOM 770 C CA . ALA A 1 98 ? 6.005 1.366 0.910 1.00 90.19 98 ALA A CA 1
ATOM 771 C C . ALA A 1 98 ? 6.497 0.132 1.691 1.00 90.19 98 ALA A C 1
ATOM 773 O O . ALA A 1 98 ? 7.024 -0.798 1.076 1.00 90.19 98 ALA A O 1
ATOM 774 N N . LEU A 1 99 ? 6.311 0.087 3.017 1.00 91.31 99 LEU A N 1
ATOM 775 C CA . LEU A 1 99 ? 6.623 -1.091 3.838 1.00 91.31 99 LEU A CA 1
ATOM 776 C C . LEU A 1 99 ? 5.781 -2.299 3.412 1.00 91.31 99 LEU A C 1
ATOM 778 O O . LEU A 1 99 ? 6.342 -3.364 3.148 1.00 91.31 99 LEU A O 1
ATOM 782 N N . LEU A 1 100 ? 4.468 -2.118 3.239 1.00 94.25 100 LEU A N 1
ATOM 783 C CA . LEU A 1 100 ? 3.574 -3.168 2.741 1.00 94.25 100 LEU A CA 1
ATOM 784 C C . LEU A 1 100 ? 3.988 -3.653 1.349 1.00 94.25 100 LEU A C 1
ATOM 786 O O . LEU A 1 100 ? 4.135 -4.856 1.141 1.00 94.25 100 LEU A O 1
ATOM 790 N N . ARG A 1 101 ? 4.284 -2.741 0.414 1.00 91.06 101 ARG A N 1
ATOM 791 C CA . ARG A 1 101 ? 4.746 -3.102 -0.938 1.00 91.06 101 ARG A CA 1
ATOM 792 C C . ARG A 1 101 ? 6.083 -3.856 -0.932 1.00 91.06 101 ARG A C 1
ATOM 794 O O . ARG A 1 101 ? 6.314 -4.702 -1.790 1.00 91.06 101 ARG A O 1
ATOM 801 N N . ARG A 1 102 ? 6.978 -3.588 0.027 1.00 88.44 102 ARG A N 1
ATOM 802 C CA . ARG A 1 102 ? 8.237 -4.347 0.179 1.00 88.44 102 ARG A CA 1
ATOM 803 C C . ARG A 1 102 ? 7.993 -5.794 0.612 1.00 88.44 102 ARG A C 1
ATOM 805 O O . ARG A 1 102 ? 8.768 -6.666 0.208 1.00 88.44 102 ARG A O 1
ATOM 812 N N . LYS A 1 103 ? 6.957 -6.044 1.423 1.00 90.56 103 LYS A N 1
ATOM 813 C CA . LYS A 1 103 ? 6.568 -7.388 1.882 1.00 90.56 103 LYS A CA 1
ATOM 814 C C . LYS A 1 103 ? 5.722 -8.127 0.841 1.00 90.56 103 LYS A C 1
ATOM 816 O O . LYS A 1 103 ? 5.994 -9.291 0.565 1.00 90.56 103 LYS A O 1
ATOM 821 N N . ILE A 1 104 ? 4.753 -7.449 0.227 1.00 93.88 104 ILE A N 1
ATOM 822 C CA . ILE A 1 104 ? 3.831 -8.011 -0.765 1.00 93.88 104 ILE A CA 1
ATOM 823 C C . ILE A 1 104 ? 4.255 -7.566 -2.166 1.00 93.88 104 ILE A C 1
ATOM 825 O O . ILE A 1 104 ? 3.994 -6.443 -2.598 1.00 93.88 104 ILE A O 1
ATOM 829 N N . ARG A 1 105 ? 4.881 -8.484 -2.905 1.00 91.19 105 ARG A N 1
ATOM 830 C CA . ARG A 1 105 ? 5.315 -8.270 -4.298 1.00 91.19 105 ARG A CA 1
ATOM 831 C C . ARG A 1 105 ? 4.277 -8.726 -5.326 1.00 91.19 105 ARG A C 1
ATOM 833 O O . ARG A 1 105 ? 4.639 -9.015 -6.461 1.00 91.19 105 ARG A O 1
ATOM 840 N N . ASP A 1 106 ? 3.013 -8.820 -4.929 1.00 93.88 106 ASP A N 1
ATOM 841 C CA . ASP A 1 106 ? 1.921 -9.119 -5.851 1.00 93.88 106 ASP A CA 1
ATOM 842 C C . ASP A 1 106 ? 1.554 -7.839 -6.636 1.00 93.88 106 ASP A C 1
ATOM 844 O O . ASP A 1 106 ? 1.330 -6.790 -6.014 1.00 93.88 106 ASP A O 1
ATOM 848 N N . PRO A 1 107 ? 1.505 -7.874 -7.983 1.00 92.44 107 PRO A N 1
ATOM 849 C CA . PRO A 1 107 ? 1.063 -6.733 -8.788 1.00 92.44 107 PRO A CA 1
ATOM 850 C C . PRO A 1 107 ? -0.376 -6.299 -8.489 1.00 92.44 107 PRO A C 1
ATOM 852 O O . PRO A 1 107 ? -0.713 -5.144 -8.726 1.00 92.44 107 PRO A O 1
ATOM 855 N N . ARG A 1 108 ? -1.201 -7.198 -7.947 1.00 95.50 108 ARG A N 1
ATOM 856 C CA . ARG A 1 108 ? -2.610 -6.969 -7.607 1.00 95.50 108 ARG A CA 1
ATOM 857 C C . ARG A 1 108 ? -2.814 -6.383 -6.212 1.00 95.50 108 ARG A C 1
ATOM 859 O O . ARG A 1 108 ? -3.955 -6.172 -5.818 1.00 95.50 108 ARG A O 1
ATOM 866 N N . LEU A 1 109 ? -1.742 -6.147 -5.445 1.00 97.00 109 LEU A N 1
ATOM 867 C CA . LEU A 1 109 ? -1.849 -5.350 -4.223 1.00 97.00 109 LEU A CA 1
ATOM 868 C C . LEU A 1 109 ? -2.257 -3.927 -4.615 1.00 97.00 109 LEU A C 1
ATOM 870 O O . LEU A 1 109 ? -1.485 -3.207 -5.262 1.00 97.00 109 LEU A O 1
ATOM 874 N N . THR A 1 110 ? -3.445 -3.536 -4.185 1.00 96.69 110 THR A N 1
ATOM 875 C CA . THR A 1 110 ? -4.102 -2.271 -4.493 1.00 96.69 110 THR A CA 1
ATOM 876 C C . THR A 1 110 ? -4.156 -1.415 -3.237 1.00 96.69 110 THR A C 1
ATOM 878 O O . THR A 1 110 ? -4.376 -1.918 -2.137 1.00 96.69 110 THR A O 1
ATOM 881 N N . PHE A 1 111 ? -3.931 -0.115 -3.415 1.00 96.31 111 PHE A N 1
ATOM 882 C CA . PHE A 1 111 ? -4.117 0.895 -2.382 1.00 96.31 111 PHE A CA 1
ATOM 883 C C . PHE A 1 111 ? -5.152 1.891 -2.888 1.00 96.31 111 PHE A C 1
ATOM 885 O O . PHE A 1 111 ? -4.914 2.558 -3.895 1.00 96.31 111 PHE A O 1
ATOM 892 N N . GLU A 1 112 ? -6.287 1.986 -2.208 1.00 95.25 112 GLU A N 1
ATOM 893 C CA . GLU A 1 112 ? -7.319 2.972 -2.517 1.00 95.25 112 GLU A CA 1
ATOM 894 C C . GLU A 1 112 ? -7.326 4.050 -1.449 1.00 95.25 112 GLU A C 1
ATOM 896 O O . GLU A 1 112 ? -7.493 3.752 -0.269 1.00 95.25 112 GLU A O 1
ATOM 901 N N . SER A 1 113 ? -7.089 5.294 -1.855 1.00 93.88 113 SER A N 1
ATOM 902 C CA . SER A 1 113 ? -7.002 6.433 -0.944 1.00 93.88 113 SER A CA 1
ATOM 903 C C . SER A 1 113 ? -8.291 7.242 -0.927 1.00 93.88 113 SER A C 1
ATOM 905 O O . SER A 1 113 ? -8.905 7.472 -1.968 1.00 93.88 113 SER A O 1
ATOM 907 N N . LEU A 1 114 ? -8.659 7.717 0.257 1.00 92.31 114 LEU A N 1
ATOM 908 C CA . LEU A 1 114 ? -9.788 8.604 0.496 1.00 92.31 114 LEU A CA 1
ATOM 909 C C . LEU A 1 114 ? -9.455 9.594 1.615 1.00 92.31 114 LEU A C 1
ATOM 911 O O . LEU A 1 114 ? -8.533 9.366 2.396 1.00 92.31 114 LEU A O 1
ATOM 915 N N . GLN A 1 115 ? -10.215 10.683 1.687 1.00 92.19 115 GLN A N 1
ATOM 916 C CA . GLN A 1 115 ? -10.097 11.684 2.745 1.00 92.19 115 GLN A CA 1
ATOM 917 C C . GLN A 1 115 ? -11.336 11.662 3.625 1.00 92.19 115 GLN A C 1
ATOM 919 O O . GLN A 1 115 ? -12.453 11.630 3.111 1.00 92.19 115 GLN A O 1
ATOM 924 N N . ILE A 1 116 ? -11.126 11.692 4.939 1.00 91.31 116 ILE A N 1
ATOM 925 C CA . ILE A 1 116 ? -12.197 11.634 5.934 1.00 91.31 116 ILE A CA 1
ATOM 926 C C . ILE A 1 116 ? -12.003 12.759 6.957 1.00 91.31 116 ILE A C 1
ATOM 928 O O . ILE A 1 116 ? -10.875 13.107 7.312 1.00 91.31 116 ILE A O 1
ATOM 932 N N . GLY A 1 117 ? -13.109 13.325 7.433 1.00 89.44 117 GLY A N 1
ATOM 933 C CA . GLY A 1 117 ? -13.126 14.443 8.371 1.00 89.44 117 GLY A CA 1
ATOM 934 C C . GLY A 1 117 ? -13.280 15.789 7.664 1.00 89.44 117 GLY A C 1
ATOM 935 O O . GLY A 1 117 ? -12.504 16.111 6.761 1.00 89.44 117 GLY A O 1
ATOM 936 N N . GLU A 1 118 ? -14.260 16.594 8.080 1.00 87.94 118 GLU A N 1
ATOM 937 C CA . GLU A 1 118 ? -14.587 17.874 7.429 1.00 87.94 118 GLU A CA 1
ATOM 938 C C . GLU A 1 118 ? -13.414 18.869 7.486 1.00 87.94 118 GLU A C 1
ATOM 940 O O . GLU A 1 118 ? -13.073 19.524 6.493 1.00 87.94 118 GLU A O 1
ATOM 945 N N . ARG A 1 119 ? -12.756 18.952 8.648 1.00 88.56 119 ARG A N 1
ATOM 946 C CA . ARG A 1 119 ? -11.663 19.896 8.915 1.00 88.56 119 ARG A CA 1
ATOM 947 C C . ARG A 1 119 ? -10.296 19.250 8.796 1.00 88.56 119 ARG A C 1
ATOM 949 O O . ARG A 1 119 ? -9.389 19.876 8.251 1.00 88.56 119 ARG A O 1
ATOM 956 N N . SER A 1 120 ? -10.133 18.030 9.316 1.00 88.00 120 SER A N 1
ATOM 957 C CA . SER A 1 120 ? -8.829 17.356 9.301 1.00 88.00 120 SER A CA 1
ATOM 958 C C . SER A 1 120 ? -8.440 16.854 7.914 1.00 88.00 120 SER A C 1
ATOM 960 O O . SER A 1 120 ? -7.247 16.825 7.618 1.00 88.00 120 SER A O 1
ATOM 962 N N . LYS A 1 121 ? -9.422 16.496 7.068 1.00 88.94 121 LYS A N 1
ATOM 963 C CA . LYS A 1 121 ? -9.212 15.904 5.734 1.00 88.94 121 LYS A CA 1
ATOM 964 C C . LYS A 1 12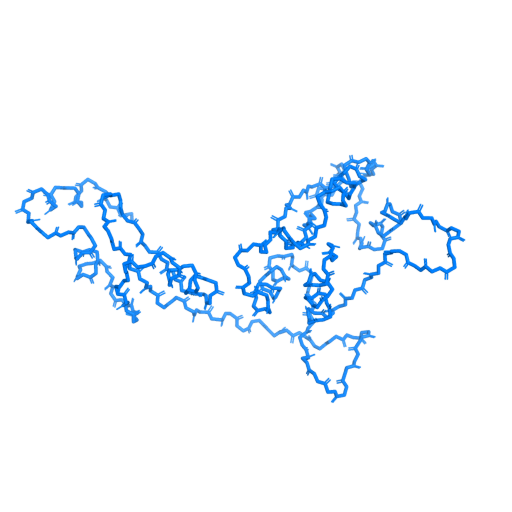1 ? -8.133 14.821 5.762 1.00 88.94 121 LYS A C 1
ATOM 966 O O . LYS A 1 121 ? -7.188 14.834 4.977 1.00 88.94 121 LYS A O 1
ATOM 971 N N . THR A 1 122 ? -8.256 13.922 6.730 1.00 89.19 122 THR A N 1
ATOM 972 C CA . THR A 1 122 ? -7.256 12.907 7.036 1.00 89.19 122 THR A CA 1
ATOM 973 C C . THR A 1 122 ? -7.199 11.893 5.898 1.00 89.19 122 THR A C 1
ATOM 975 O O . THR A 1 122 ? -8.217 11.289 5.560 1.00 89.19 122 THR A O 1
ATOM 978 N N . ASP A 1 123 ? -6.013 11.703 5.314 1.00 91.50 123 ASP A N 1
ATOM 979 C CA . ASP A 1 123 ? -5.785 10.697 4.276 1.00 91.50 123 ASP A CA 1
ATOM 980 C C . ASP A 1 123 ? -5.820 9.285 4.885 1.00 91.50 123 ASP A C 1
ATOM 982 O O . ASP A 1 123 ? -5.023 8.943 5.762 1.00 91.50 123 ASP A O 1
ATOM 986 N N . VAL A 1 124 ? -6.712 8.444 4.372 1.00 92.12 124 VAL A N 1
ATOM 987 C CA . VAL A 1 124 ? -6.857 7.027 4.726 1.00 92.12 124 VAL A CA 1
ATOM 988 C C . VAL A 1 124 ? -6.633 6.189 3.472 1.00 92.12 124 VAL A C 1
ATOM 990 O O . VAL A 1 124 ? -6.970 6.610 2.365 1.00 92.12 124 VAL A O 1
ATOM 993 N N . SER A 1 125 ? -6.041 5.001 3.618 1.00 94.38 125 SER A N 1
ATOM 994 C CA . SER A 1 125 ? -5.861 4.075 2.501 1.00 94.38 125 SER A CA 1
ATOM 995 C C . SER A 1 125 ? -6.311 2.665 2.855 1.00 94.38 125 SER A C 1
ATOM 997 O O . SER A 1 125 ? -5.875 2.116 3.862 1.00 94.38 125 SER A O 1
ATOM 999 N N . ILE A 1 126 ? -7.148 2.089 1.995 1.00 95.50 126 ILE A N 1
ATOM 1000 C CA . ILE A 1 126 ? -7.563 0.686 2.037 1.00 95.50 126 ILE A CA 1
ATOM 1001 C C . ILE A 1 126 ? -6.534 -0.123 1.245 1.00 95.50 126 ILE A C 1
ATOM 1003 O O . ILE A 1 126 ? -6.256 0.212 0.090 1.00 95.50 126 ILE A O 1
ATOM 1007 N N . ALA A 1 127 ? -5.967 -1.168 1.847 1.00 96.94 127 ALA A N 1
ATOM 1008 C CA . ALA A 1 127 ? -4.919 -1.984 1.241 1.00 96.94 127 ALA A CA 1
ATOM 1009 C C . ALA A 1 127 ? -5.374 -3.441 1.120 1.00 96.94 127 ALA A C 1
ATOM 1011 O O . ALA A 1 127 ? -5.602 -4.101 2.122 1.00 96.94 127 ALA A O 1
ATOM 1012 N N . TYR A 1 128 ? -5.463 -3.970 -0.098 1.00 97.75 128 TYR A N 1
ATOM 1013 C CA . TYR A 1 128 ? -5.965 -5.329 -0.329 1.00 97.75 128 TYR A CA 1
ATOM 1014 C C . TYR A 1 128 ? -5.344 -5.959 -1.576 1.00 97.75 128 TYR A C 1
ATOM 1016 O O . TYR A 1 128 ? -4.729 -5.264 -2.386 1.00 97.75 128 TYR A O 1
ATOM 1024 N N . VAL A 1 129 ? -5.492 -7.275 -1.758 1.00 97.88 129 VAL A N 1
ATOM 1025 C CA . VAL A 1 129 ? -5.048 -7.954 -2.987 1.00 97.88 129 VAL A CA 1
ATOM 1026 C C . VAL A 1 129 ? -6.257 -8.307 -3.839 1.00 97.88 129 VAL A C 1
ATOM 1028 O O . VAL A 1 129 ? -7.081 -9.146 -3.467 1.00 97.88 129 VAL A O 1
ATOM 1031 N N . GLN A 1 130 ? -6.344 -7.685 -5.014 1.00 96.75 130 GLN A N 1
ATOM 1032 C CA . GLN A 1 130 ? -7.434 -7.932 -5.949 1.00 96.75 130 GLN A CA 1
ATOM 1033 C C . GLN A 1 130 ? -7.458 -9.405 -6.388 1.00 96.75 130 GLN A C 1
ATOM 1035 O O . GLN A 1 130 ? -6.437 -9.981 -6.778 1.00 96.75 130 GLN A O 1
ATOM 1040 N N . GLY A 1 131 ? -8.640 -10.020 -6.326 1.00 95.31 131 GLY A N 1
ATOM 1041 C CA . GLY A 1 131 ? -8.850 -11.436 -6.635 1.00 95.31 131 GLY A CA 1
ATOM 1042 C C . GLY A 1 131 ? -8.517 -12.407 -5.495 1.00 95.31 131 GLY A C 1
ATOM 1043 O O . GLY A 1 131 ? -8.728 -13.604 -5.666 1.00 95.31 131 GLY A O 1
ATOM 1044 N N . ILE A 1 132 ? -8.014 -11.922 -4.353 1.00 96.31 132 ILE A N 1
ATOM 1045 C CA . ILE A 1 132 ? -7.956 -12.684 -3.092 1.00 96.31 132 ILE A CA 1
ATOM 1046 C C . ILE A 1 132 ? -9.018 -12.147 -2.132 1.00 96.31 132 ILE A C 1
ATOM 1048 O O . ILE A 1 132 ? -9.792 -12.914 -1.565 1.00 96.31 132 ILE A O 1
ATOM 1052 N N . THR A 1 133 ? -9.066 -10.827 -1.972 1.00 96.38 133 THR A N 1
ATOM 1053 C CA . THR A 1 133 ? -10.025 -10.163 -1.092 1.00 96.38 133 THR A CA 1
ATOM 1054 C C . THR A 1 133 ? -11.401 -10.074 -1.771 1.00 96.38 133 THR A C 1
ATOM 1056 O O . THR A 1 133 ? -11.457 -9.668 -2.933 1.00 96.38 133 THR A O 1
ATOM 1059 N N . PRO A 1 134 ? -12.508 -10.436 -1.092 1.00 96.25 134 PRO A N 1
ATOM 1060 C CA . PRO A 1 134 ? -13.856 -10.337 -1.654 1.00 96.25 134 PRO A CA 1
ATOM 1061 C C . PRO A 1 134 ? -14.255 -8.892 -1.994 1.00 96.25 134 PRO A C 1
ATOM 1063 O O . PRO A 1 134 ? -14.169 -8.008 -1.143 1.00 96.25 134 PRO A O 1
ATOM 1066 N N . ASP A 1 135 ? -14.756 -8.649 -3.208 1.00 94.94 135 ASP A N 1
ATOM 1067 C CA . ASP A 1 135 ? -15.117 -7.294 -3.663 1.00 94.94 135 ASP A CA 1
ATOM 1068 C C . ASP A 1 135 ? -16.226 -6.657 -2.809 1.00 94.94 135 ASP A C 1
ATOM 1070 O O . ASP A 1 135 ? -16.210 -5.455 -2.548 1.00 94.94 135 ASP A O 1
ATOM 1074 N N . ASN A 1 136 ? -17.169 -7.465 -2.313 1.00 95.12 136 ASN A N 1
ATOM 1075 C CA . ASN A 1 136 ? -18.236 -6.999 -1.425 1.00 95.12 136 ASN A CA 1
ATOM 1076 C C . ASN A 1 136 ? -17.706 -6.492 -0.074 1.00 95.12 136 ASN A C 1
ATOM 1078 O O . ASN A 1 136 ? -18.287 -5.569 0.485 1.00 95.12 136 ASN A O 1
ATOM 1082 N N . LEU A 1 137 ? -16.608 -7.064 0.437 1.00 92.56 137 LEU A N 1
ATOM 1083 C CA . LEU A 1 137 ? -15.954 -6.580 1.654 1.00 92.56 137 LEU A CA 1
ATOM 1084 C C . LEU A 1 137 ? -15.328 -5.203 1.415 1.00 92.56 137 LEU A C 1
ATOM 1086 O O . LEU A 1 137 ? -15.499 -4.301 2.228 1.00 92.56 137 LEU A O 1
ATOM 1090 N N . ILE A 1 138 ? -14.634 -5.029 0.286 1.00 94.94 138 ILE A N 1
ATOM 1091 C CA . ILE A 1 138 ? -14.022 -3.745 -0.080 1.00 94.94 138 ILE A CA 1
ATOM 1092 C C . ILE A 1 138 ? -15.084 -2.659 -0.240 1.00 94.94 138 ILE A C 1
ATOM 1094 O O . ILE A 1 138 ? -14.906 -1.542 0.247 1.00 94.94 138 ILE A O 1
ATOM 1098 N N . GLU A 1 139 ? -16.188 -2.987 -0.904 1.00 94.75 139 GLU A N 1
ATOM 1099 C CA . GLU A 1 139 ? -17.293 -2.057 -1.112 1.00 94.75 139 GLU A CA 1
ATOM 1100 C C . GLU A 1 139 ? -17.954 -1.655 0.214 1.00 94.75 139 GLU A C 1
ATOM 1102 O O . GLU A 1 139 ? -18.170 -0.470 0.457 1.00 94.75 139 GLU A O 1
ATOM 1107 N N . GLU A 1 140 ? -18.186 -2.608 1.118 1.00 92.19 140 GLU A N 1
ATOM 1108 C CA . GLU A 1 140 ? -18.727 -2.323 2.451 1.00 92.19 140 GLU A CA 1
ATOM 1109 C C . GLU A 1 140 ? -17.791 -1.414 3.265 1.00 92.19 140 GLU A C 1
ATOM 1111 O O . GLU A 1 140 ? -18.241 -0.422 3.843 1.00 92.19 140 GLU A O 1
ATOM 1116 N N . ILE A 1 141 ? -16.479 -1.689 3.266 1.00 92.62 141 ILE A N 1
ATOM 1117 C CA . ILE A 1 141 ? -15.484 -0.844 3.950 1.00 92.62 141 ILE A CA 1
ATOM 1118 C C . ILE A 1 141 ? -15.530 0.586 3.400 1.00 92.62 141 ILE A C 1
ATOM 1120 O O . ILE A 1 141 ? -15.592 1.542 4.176 1.00 92.62 141 ILE A O 1
ATOM 1124 N N . LYS A 1 142 ? -15.548 0.756 2.071 1.00 93.06 142 LYS A N 1
ATOM 1125 C CA . LYS A 1 142 ? -15.655 2.082 1.440 1.00 93.06 142 LYS A CA 1
ATOM 1126 C C . LYS A 1 142 ? -16.925 2.804 1.859 1.00 93.06 142 LYS A C 1
ATOM 1128 O O . LYS A 1 142 ? -16.857 3.974 2.233 1.00 93.06 142 LYS A O 1
ATOM 1133 N N . GLN A 1 143 ? -18.064 2.117 1.816 1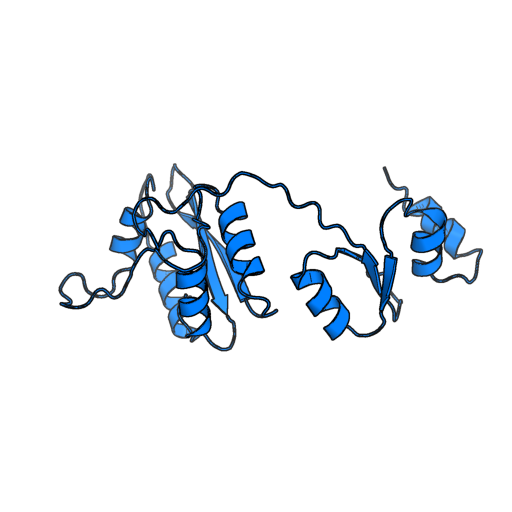.00 92.25 143 GLN A N 1
ATOM 1134 C CA . GLN A 1 143 ? -19.347 2.701 2.191 1.00 92.25 143 GLN A CA 1
ATOM 1135 C C . GLN A 1 143 ? -19.358 3.150 3.651 1.00 92.25 143 GLN A C 1
ATOM 1137 O O . GLN A 1 143 ? -19.849 4.239 3.941 1.00 92.25 143 GLN A O 1
ATOM 1142 N N . ARG A 1 144 ? -18.791 2.361 4.570 1.00 90.56 144 ARG A N 1
ATOM 1143 C CA . ARG A 1 144 ? -18.675 2.750 5.984 1.00 90.56 144 ARG A CA 1
ATOM 1144 C C . ARG A 1 144 ? -17.791 3.964 6.168 1.00 90.56 144 ARG A C 1
ATOM 1146 O O . ARG A 1 144 ? -18.228 4.927 6.785 1.00 90.56 144 ARG A O 1
ATOM 1153 N N . LEU A 1 145 ? -16.599 3.956 5.575 1.00 91.19 145 LEU A N 1
ATOM 1154 C CA . LEU A 1 145 ? -15.665 5.073 5.677 1.00 91.19 145 LEU A CA 1
ATOM 1155 C C . LEU A 1 145 ? -16.244 6.377 5.107 1.00 91.19 145 LEU A C 1
ATOM 1157 O O . LEU A 1 145 ? -16.038 7.441 5.681 1.00 91.19 145 LEU A O 1
ATOM 1161 N N . GLN A 1 146 ? -17.000 6.305 4.010 1.00 90.00 146 GLN A N 1
ATOM 1162 C CA . GLN A 1 146 ? -17.654 7.471 3.403 1.00 90.00 146 GLN A CA 1
ATOM 1163 C C . GLN A 1 146 ? -18.845 8.000 4.211 1.00 90.00 146 GLN A C 1
ATOM 1165 O O . GLN A 1 146 ? -19.217 9.159 4.048 1.00 90.00 146 GLN A O 1
ATOM 1170 N N . ARG A 1 147 ? -19.457 7.173 5.066 1.00 89.56 147 ARG A N 1
ATOM 1171 C CA . ARG A 1 147 ? -20.547 7.585 5.967 1.00 89.56 147 ARG A CA 1
ATOM 1172 C C . ARG A 1 147 ? -20.048 8.244 7.250 1.00 89.56 147 ARG A C 1
ATOM 1174 O O . ARG A 1 147 ? -20.874 8.727 8.020 1.00 89.56 147 ARG A O 1
ATOM 1181 N N . ILE A 1 148 ? -18.738 8.240 7.501 1.00 88.69 148 ILE A N 1
ATOM 1182 C CA . ILE A 1 148 ? -18.158 8.889 8.676 1.00 88.69 148 ILE A CA 1
ATOM 1183 C C . ILE A 1 148 ? -18.326 10.400 8.526 1.00 88.69 148 ILE A C 1
ATOM 1185 O O . ILE A 1 148 ? -17.598 11.051 7.777 1.00 88.69 148 ILE A O 1
ATOM 1189 N N . ASP A 1 149 ? -19.280 10.941 9.276 1.00 85.00 149 ASP A N 1
ATOM 1190 C CA . ASP A 1 149 ? -19.531 12.372 9.389 1.00 85.00 149 ASP A CA 1
ATOM 1191 C C . ASP A 1 149 ? -18.952 12.877 10.716 1.00 85.00 149 ASP A C 1
ATOM 1193 O O . ASP A 1 149 ? -19.524 12.692 11.793 1.00 85.00 149 ASP A O 1
ATOM 1197 N N . THR A 1 150 ? -17.738 13.421 10.655 1.00 85.94 150 THR A N 1
ATOM 1198 C CA . THR A 1 150 ? -17.028 13.966 11.815 1.00 85.94 150 THR A CA 1
ATOM 1199 C C . THR A 1 150 ? -16.165 15.152 11.403 1.00 85.94 150 THR A C 1
ATOM 1201 O O . THR A 1 150 ? -15.651 15.205 10.285 1.00 85.94 150 THR A O 1
ATOM 1204 N N . ASP A 1 151 ? -15.956 16.106 12.309 1.00 83.88 151 ASP A N 1
ATOM 1205 C CA . ASP A 1 151 ? -15.099 17.263 12.045 1.00 83.88 151 ASP A CA 1
ATOM 1206 C C . ASP A 1 151 ? -13.616 16.865 11.907 1.00 83.88 151 ASP A C 1
ATOM 1208 O O . ASP A 1 151 ? -12.895 17.404 11.061 1.00 83.88 151 ASP A O 1
ATOM 1212 N N . ILE A 1 152 ? -13.129 15.962 12.772 1.00 83.62 152 ILE A N 1
ATOM 1213 C CA . ILE A 1 152 ? -11.694 15.694 12.960 1.00 83.62 152 ILE A CA 1
ATOM 1214 C C . ILE A 1 152 ? -11.447 14.207 13.241 1.00 83.62 152 ILE A C 1
ATOM 1216 O O . ILE A 1 152 ? -12.048 13.632 14.144 1.00 83.62 152 ILE A O 1
ATOM 1220 N N . ILE A 1 153 ? -10.468 13.626 12.542 1.00 84.19 153 ILE A N 1
ATOM 1221 C CA . ILE A 1 153 ? -9.883 12.316 12.865 1.00 84.19 153 ILE A CA 1
ATOM 1222 C C . ILE A 1 153 ? -8.454 12.508 13.362 1.00 84.19 153 ILE A C 1
ATOM 1224 O O . ILE A 1 153 ? -7.591 12.959 12.607 1.00 84.19 153 ILE A O 1
ATOM 1228 N N . LEU A 1 154 ? -8.223 12.160 14.631 1.00 75.88 154 LEU A N 1
ATOM 1229 C CA . LEU A 1 154 ? -6.930 12.323 15.307 1.00 75.88 154 LEU A CA 1
ATOM 1230 C C . LEU A 1 154 ? -6.131 11.021 15.431 1.00 75.88 154 LEU A C 1
ATOM 1232 O O . LEU A 1 154 ? -4.908 11.080 15.509 1.00 75.88 154 LEU A O 1
ATOM 1236 N N . ASP A 1 155 ? -6.802 9.868 15.467 1.00 76.94 155 ASP A N 1
ATOM 1237 C CA . ASP A 1 155 ? -6.183 8.565 15.726 1.00 76.94 155 ASP A CA 1
ATOM 1238 C C . ASP A 1 155 ? -6.954 7.436 15.012 1.00 76.94 155 ASP A C 1
ATOM 1240 O O . ASP A 1 155 ? -8.147 7.572 14.724 1.00 76.94 155 ASP A O 1
ATOM 1244 N N . VAL A 1 156 ? -6.275 6.317 14.735 1.00 78.31 156 VAL A N 1
ATOM 1245 C CA . VAL A 1 156 ? -6.851 5.108 14.115 1.00 78.31 156 VAL A CA 1
ATOM 1246 C C . VAL A 1 156 ? -8.006 4.529 14.938 1.00 78.31 156 VAL A C 1
ATOM 1248 O O . VAL A 1 156 ? -8.974 4.045 14.360 1.00 78.31 156 VAL A O 1
ATOM 1251 N N . SER A 1 157 ? -7.963 4.647 16.264 1.00 81.38 157 SER A N 1
ATOM 1252 C CA . SER A 1 157 ? -9.018 4.189 17.180 1.00 81.38 157 SER A CA 1
ATOM 1253 C C . SER A 1 157 ? -10.396 4.810 16.914 1.00 81.38 157 SER A C 1
ATOM 1255 O O . SER A 1 157 ? -11.415 4.192 17.219 1.00 81.38 157 SER A O 1
ATOM 1257 N N . TYR A 1 158 ? -10.459 6.003 16.309 1.00 79.94 158 TYR A N 1
ATOM 1258 C CA . TYR A 1 158 ? -11.730 6.586 15.865 1.00 79.94 158 TYR A CA 1
ATOM 1259 C C . TYR A 1 158 ? -12.308 5.780 14.701 1.00 79.94 158 TYR A C 1
ATOM 1261 O O . TYR A 1 158 ? -13.492 5.459 14.697 1.00 79.94 158 TYR A O 1
ATOM 1269 N N . LEU A 1 159 ? -11.465 5.423 13.727 1.00 83.75 159 LEU A N 1
ATOM 1270 C CA . LEU A 1 159 ? -11.873 4.647 12.557 1.00 83.75 159 LEU A CA 1
ATOM 1271 C C . LEU A 1 159 ? -12.310 3.232 12.937 1.00 83.75 159 LEU A C 1
ATOM 1273 O O . LEU A 1 159 ? -13.267 2.731 12.355 1.00 83.75 159 LEU A O 1
ATOM 1277 N N . GLU A 1 160 ? -11.658 2.610 13.923 1.00 83.69 160 GLU A N 1
ATOM 1278 C CA . GLU A 1 160 ? -12.037 1.274 14.400 1.00 83.69 160 GLU A CA 1
ATOM 1279 C C . GLU A 1 160 ? -13.509 1.230 14.835 1.00 83.69 160 GLU A C 1
ATOM 1281 O O . GLU A 1 160 ? -14.247 0.357 14.384 1.00 83.69 160 GLU A O 1
ATOM 1286 N N . GLN A 1 161 ? -13.970 2.225 15.599 1.00 79.19 161 GLN A N 1
ATOM 1287 C CA . GLN A 1 161 ? -15.358 2.294 16.075 1.00 79.19 161 GLN A CA 1
ATOM 1288 C C . GLN A 1 161 ? -16.377 2.488 14.946 1.00 79.19 161 GLN A C 1
ATOM 1290 O O . GLN A 1 161 ? -17.493 1.982 15.028 1.00 79.19 161 GLN A O 1
ATOM 1295 N N . PHE A 1 162 ? -16.014 3.222 13.891 1.00 81.62 162 PHE A N 1
ATOM 1296 C CA . PHE A 1 162 ? -16.903 3.440 12.745 1.00 81.62 162 PHE A CA 1
ATOM 1297 C C . PHE A 1 162 ? -16.979 2.234 11.802 1.00 81.62 162 PHE A C 1
ATOM 1299 O O . PHE A 1 162 ? -17.948 2.102 11.053 1.00 81.62 162 PHE A O 1
ATOM 1306 N N . ILE A 1 163 ? -15.953 1.380 11.800 1.00 83.12 163 ILE A N 1
ATOM 1307 C CA . ILE A 1 163 ? -15.863 0.222 10.905 1.00 83.12 163 ILE A CA 1
ATOM 1308 C C . ILE A 1 163 ? -16.340 -1.059 11.593 1.00 83.12 163 ILE A C 1
ATOM 1310 O O . ILE A 1 163 ? -16.746 -1.986 10.895 1.00 83.12 163 ILE A O 1
ATOM 1314 N N . GLU A 1 164 ? -16.320 -1.132 12.923 1.00 79.62 164 GLU A N 1
ATOM 1315 C CA . GLU A 1 164 ? -16.715 -2.326 13.670 1.00 79.62 164 GLU A CA 1
ATOM 1316 C C . GLU A 1 164 ? -18.162 -2.764 13.364 1.00 79.62 164 GLU A C 1
ATOM 1318 O O . GLU A 1 164 ? -19.104 -1.976 13.407 1.00 79.62 164 GLU A O 1
ATOM 1323 N N . ASP A 1 165 ? -18.340 -4.050 13.033 1.00 70.38 165 ASP A N 1
ATOM 1324 C CA . ASP A 1 165 ? -19.632 -4.608 12.594 1.00 70.38 165 ASP A CA 1
ATOM 1325 C C . ASP A 1 165 ? -20.654 -4.701 13.722 1.00 70.38 165 ASP A C 1
ATOM 1327 O O . ASP A 1 165 ? -21.857 -4.527 13.526 1.00 70.38 165 ASP A O 1
ATOM 1331 N N . SER A 1 166 ? -20.175 -5.089 14.899 1.00 71.88 166 SER A N 1
ATOM 1332 C CA . SER A 1 166 ? -21.016 -5.401 16.039 1.00 71.88 166 SER A CA 1
ATOM 1333 C C . SER A 1 166 ? -20.242 -5.089 17.312 1.00 71.88 166 SER A C 1
ATOM 1335 O O . SER A 1 166 ? -19.498 -5.944 17.796 1.00 71.88 166 SER A O 1
ATOM 1337 N N . PRO A 1 167 ? -20.449 -3.897 17.893 1.00 67.00 167 PRO A N 1
ATOM 1338 C CA . PRO A 1 167 ? -19.829 -3.512 19.161 1.00 67.00 167 PRO A CA 1
ATOM 1339 C C . PRO A 1 167 ? -20.174 -4.464 20.323 1.00 67.00 167 PRO A C 1
A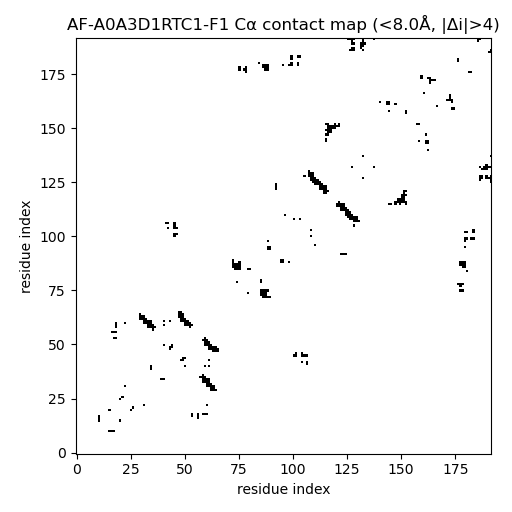TOM 1341 O O . PRO A 1 167 ? -19.543 -4.430 21.373 1.00 67.00 167 PRO A O 1
ATOM 1344 N N . SER A 1 168 ? -21.207 -5.302 20.161 1.00 70.62 168 SER A N 1
ATOM 1345 C CA . SER A 1 168 ? -21.642 -6.313 21.132 1.00 70.62 168 SER A CA 1
ATOM 1346 C C . SER A 1 168 ? -21.082 -7.716 20.864 1.00 70.62 168 SER A C 1
ATOM 1348 O O . SER A 1 168 ? -21.401 -8.654 21.599 1.00 70.62 168 SER A O 1
ATOM 1350 N N . SER A 1 169 ? -20.264 -7.891 19.821 1.00 72.56 169 SER A N 1
ATOM 1351 C CA . SER A 1 169 ? -19.600 -9.159 19.526 1.00 72.56 169 SER A CA 1
ATOM 1352 C C . SER A 1 169 ? -18.567 -9.505 20.601 1.00 72.56 169 SER A C 1
ATOM 1354 O O . SER A 1 169 ? -17.784 -8.665 21.030 1.00 72.56 169 SER A O 1
ATOM 1356 N N . LEU A 1 170 ? -18.511 -10.781 20.995 1.00 71.56 170 LEU A N 1
ATOM 1357 C CA . LEU A 1 170 ? -17.453 -11.303 21.874 1.00 71.56 170 LEU A CA 1
ATOM 1358 C C . LEU A 1 170 ? -16.102 -11.457 21.151 1.00 71.56 170 LEU A C 1
ATOM 1360 O O . LEU A 1 170 ? -15.087 -11.709 21.798 1.00 71.56 170 LEU A O 1
ATOM 1364 N N . PHE A 1 171 ? -16.092 -11.327 19.821 1.00 73.62 171 PHE A N 1
ATOM 1365 C CA . PHE A 1 171 ? -14.896 -11.400 18.990 1.00 73.62 171 PHE A CA 1
ATOM 1366 C C . PHE A 1 171 ? -14.718 -10.091 18.212 1.00 73.62 171 PHE A C 1
ATOM 1368 O O . PHE A 1 171 ? -15.664 -9.681 17.531 1.00 73.62 171 PHE A O 1
ATOM 1375 N N . PRO A 1 172 ? -13.529 -9.466 18.257 1.00 65.31 172 PRO A N 1
ATOM 1376 C CA . PRO A 1 172 ? -13.271 -8.240 17.513 1.00 65.31 172 PRO A CA 1
ATOM 1377 C C . PRO A 1 172 ? -13.296 -8.526 16.007 1.00 65.31 172 PRO A C 1
ATOM 1379 O O . PRO A 1 172 ? -12.618 -9.446 15.533 1.00 65.31 172 PRO A O 1
ATOM 1382 N N . THR A 1 173 ? -14.080 -7.756 15.248 1.00 79.50 173 THR A N 1
ATOM 1383 C CA . THR A 1 173 ? -14.126 -7.880 13.777 1.00 79.50 173 THR A CA 1
ATOM 1384 C C . THR A 1 173 ? -13.080 -7.003 13.088 1.00 79.50 173 THR A C 1
ATOM 1386 O O . THR A 1 173 ? -12.653 -7.309 11.974 1.00 79.50 173 THR A O 1
ATOM 1389 N N . VAL A 1 174 ? -12.582 -5.988 13.798 1.00 85.12 174 VAL A N 1
ATOM 1390 C CA . VAL A 1 174 ? -11.507 -5.078 13.389 1.00 85.12 174 VAL A CA 1
ATOM 1391 C C . VAL A 1 174 ? -10.323 -5.244 14.344 1.00 85.12 174 VAL A C 1
ATOM 1393 O O . VAL A 1 174 ? -10.494 -5.603 15.506 1.00 85.12 174 VAL A O 1
ATOM 1396 N N . GLY A 1 175 ? -9.102 -5.014 13.868 1.00 85.38 175 GLY A N 1
ATOM 1397 C CA . GLY A 1 175 ? -7.942 -4.977 14.751 1.00 85.38 175 GLY A CA 1
ATOM 1398 C C . GLY A 1 175 ? -6.782 -4.202 14.152 1.00 85.38 175 GLY A C 1
ATOM 1399 O O . GLY A 1 175 ? -6.474 -4.354 12.970 1.00 85.38 175 GLY A O 1
ATOM 1400 N N . SER A 1 176 ? -6.106 -3.425 14.987 1.00 88.56 176 SER A N 1
ATOM 1401 C CA . SER A 1 176 ? -4.887 -2.696 14.647 1.00 88.56 176 SER A CA 1
ATOM 1402 C C . SER A 1 176 ? -3.636 -3.560 14.814 1.00 88.56 176 SER A C 1
ATOM 1404 O O . SER A 1 176 ? -3.626 -4.586 15.498 1.00 88.56 176 SER A O 1
ATOM 1406 N N . SER A 1 177 ? -2.568 -3.169 14.121 1.00 90.31 177 SER A N 1
ATOM 1407 C CA . SER A 1 177 ? -1.227 -3.697 14.350 1.00 90.31 177 SER A CA 1
ATOM 1408 C C . SER A 1 177 ? -0.187 -2.675 13.913 1.00 90.31 177 SER A C 1
ATOM 1410 O O . SER A 1 177 ? -0.322 -2.044 12.863 1.00 90.31 177 SER A O 1
ATOM 1412 N N . GLU A 1 178 ? 0.875 -2.546 14.701 1.00 89.50 178 GLU A N 1
ATOM 1413 C CA . GLU A 1 178 ? 2.037 -1.712 14.368 1.00 89.50 178 GLU A CA 1
ATOM 1414 C C . GLU A 1 178 ? 2.999 -2.438 13.420 1.00 89.50 178 GLU A C 1
ATOM 1416 O O . GLU A 1 178 ? 3.927 -1.838 12.881 1.00 89.50 178 GLU A O 1
ATOM 1421 N N . ARG A 1 179 ? 2.788 -3.738 13.197 1.00 91.06 179 ARG A N 1
ATOM 1422 C CA . ARG A 1 179 ? 3.717 -4.623 12.503 1.00 91.06 179 ARG A CA 1
ATOM 1423 C C . ARG A 1 179 ? 3.362 -4.808 11.023 1.00 91.06 179 ARG A C 1
ATOM 1425 O O . ARG A 1 179 ? 2.370 -5.471 10.699 1.00 91.06 179 ARG A O 1
ATOM 1432 N N . PRO A 1 180 ? 4.205 -4.331 10.084 1.00 92.00 180 PRO A N 1
ATOM 1433 C CA . PRO A 1 180 ? 3.947 -4.467 8.653 1.00 92.00 180 PRO A CA 1
ATOM 1434 C C . PRO A 1 180 ? 3.908 -5.918 8.170 1.00 92.00 180 PRO A C 1
ATOM 1436 O O . PRO A 1 180 ? 3.230 -6.216 7.191 1.00 92.00 180 PRO A O 1
ATOM 1439 N N . ASP A 1 181 ? 4.638 -6.828 8.819 1.00 91.94 181 ASP A N 1
ATOM 1440 C CA . ASP A 1 181 ? 4.644 -8.250 8.471 1.00 91.94 181 ASP A CA 1
ATOM 1441 C C . ASP A 1 181 ? 3.334 -8.953 8.855 1.00 91.94 181 ASP A C 1
ATOM 1443 O O . ASP A 1 181 ? 2.822 -9.750 8.069 1.00 91.94 181 ASP A O 1
ATOM 1447 N N . VAL A 1 182 ? 2.758 -8.609 10.010 1.00 93.00 182 VAL A N 1
ATOM 1448 C CA . VAL A 1 182 ? 1.453 -9.125 10.458 1.00 93.00 182 VAL A CA 1
ATOM 1449 C C . VAL A 1 182 ? 0.336 -8.639 9.537 1.00 93.00 182 VAL A C 1
ATOM 1451 O O . VAL A 1 182 ? -0.471 -9.442 9.067 1.00 93.00 182 VAL A O 1
ATOM 1454 N N . VAL A 1 183 ? 0.306 -7.339 9.228 1.00 95.12 183 VAL A N 1
ATOM 1455 C CA . VAL A 1 183 ? -0.697 -6.775 8.310 1.00 95.12 183 VAL A CA 1
ATOM 1456 C C . VAL A 1 183 ? -0.543 -7.353 6.904 1.00 95.12 183 VAL A C 1
ATOM 1458 O O . VAL A 1 183 ? -1.537 -7.715 6.280 1.00 95.12 183 VAL A O 1
ATOM 1461 N N . ALA A 1 184 ? 0.690 -7.532 6.421 1.00 95.44 184 ALA A N 1
ATOM 1462 C CA . ALA A 1 184 ? 0.918 -8.141 5.117 1.00 95.44 184 ALA A CA 1
ATOM 1463 C C . ALA A 1 184 ? 0.384 -9.580 5.028 1.00 95.44 184 ALA A C 1
ATOM 1465 O O . ALA A 1 184 ? -0.217 -9.943 4.017 1.00 95.44 184 ALA A O 1
ATOM 1466 N N . ALA A 1 185 ? 0.571 -10.389 6.077 1.00 94.88 185 ALA A N 1
ATOM 1467 C CA . ALA A 1 185 ? 0.021 -11.742 6.135 1.00 94.88 185 ALA A CA 1
ATOM 1468 C C . ALA A 1 185 ? -1.515 -11.728 6.075 1.00 94.88 185 ALA A C 1
ATOM 1470 O O . ALA A 1 185 ? -2.100 -12.425 5.252 1.00 94.88 185 ALA A O 1
ATOM 1471 N N . ARG A 1 186 ? -2.160 -10.858 6.861 1.00 95.25 186 ARG A N 1
ATOM 1472 C CA . ARG A 1 186 ? -3.624 -10.693 6.867 1.00 95.25 186 ARG A CA 1
ATOM 1473 C C . ARG A 1 186 ? -4.179 -10.292 5.498 1.00 95.25 186 ARG A C 1
ATOM 1475 O O . ARG A 1 186 ? -5.184 -10.846 5.062 1.00 95.25 186 ARG A O 1
ATOM 1482 N N . ILE A 1 187 ? -3.520 -9.364 4.805 1.00 96.69 187 ILE A N 1
ATOM 1483 C CA . ILE A 1 187 ? -3.906 -8.961 3.444 1.00 96.69 187 ILE A CA 1
ATOM 1484 C C . ILE A 1 187 ? -3.817 -10.154 2.478 1.00 96.69 187 ILE A C 1
ATOM 1486 O O . ILE A 1 187 ? -4.716 -10.375 1.670 1.00 96.69 187 ILE A O 1
ATOM 1490 N N . LEU A 1 188 ? -2.753 -10.958 2.575 1.00 95.69 188 LEU A N 1
ATOM 1491 C CA . LEU A 1 188 ? -2.576 -12.160 1.751 1.00 95.69 188 LEU A CA 1
ATOM 1492 C C . LEU A 1 188 ? -3.581 -13.278 2.079 1.00 95.69 188 LEU A C 1
ATOM 1494 O O . LEU A 1 188 ? -3.855 -14.110 1.218 1.00 95.69 188 LEU A O 1
ATOM 1498 N N . GLU A 1 189 ? -4.153 -13.280 3.283 1.00 95.31 189 GLU A N 1
ATOM 1499 C CA . GLU A 1 189 ? -5.271 -14.146 3.685 1.00 95.31 189 GLU A CA 1
ATOM 1500 C C . GLU A 1 189 ? -6.638 -13.644 3.176 1.00 95.31 189 GLU A C 1
ATOM 1502 O O . GLU A 1 189 ? -7.657 -14.286 3.424 1.00 95.31 189 GLU A O 1
ATOM 1507 N N . GLY A 1 190 ? -6.680 -12.516 2.458 1.00 94.12 190 GLY A N 1
ATOM 1508 C CA . GLY A 1 190 ? -7.906 -11.946 1.895 1.00 94.12 190 GLY A CA 1
ATOM 1509 C C . GLY A 1 190 ? -8.606 -10.930 2.791 1.00 94.12 190 GLY A C 1
ATOM 1510 O O . GLY A 1 190 ? -9.774 -10.626 2.556 1.00 94.12 190 GLY A O 1
ATOM 1511 N N . ARG A 1 191 ? -7.918 -10.385 3.803 1.00 94.44 191 ARG A N 1
ATOM 1512 C CA . ARG A 1 191 ? -8.392 -9.210 4.555 1.00 94.44 191 ARG A CA 1
ATOM 1513 C C . ARG A 1 191 ? -8.025 -7.906 3.826 1.00 94.44 191 ARG A C 1
ATOM 1515 O O . ARG A 1 191 ? -7.277 -7.933 2.845 1.00 94.44 191 ARG A O 1
ATOM 1522 N N . ALA A 1 192 ? -8.577 -6.789 4.297 1.00 91.00 192 ALA A N 1
ATOM 1523 C CA . ALA A 1 192 ? -8.334 -5.430 3.808 1.00 91.00 192 ALA A CA 1
ATOM 1524 C C . ALA A 1 192 ? -8.073 -4.464 4.967 1.00 91.00 192 ALA A C 1
ATOM 1526 O O . ALA A 1 192 ? -8.522 -4.796 6.090 1.00 91.00 192 ALA A O 1
#

Nearest PDB structures (foldseek):
  6o59-assembly3_A  TM=7.442E-01  e=1.051E-10  Priestia megaterium
  6o59-assembly3_B  TM=7.714E-01  e=1.905E-06  Priestia megaterium

Sequence (192 aa):
MFNLQLIKDNLSHNHKSLIDYIKSSVLTVGQITVVQDIDRVIARVLTGHTAILTEGATRALLIDAKGWETRRIEEPKNELSIRGSKESFTETLRTNTALLRRKIRDPRLTFESLQIGERSKTDVSIAYVQGITPDNLIEEIKQRLQRIDTDIILDVSYLEQFIEDSPSSLFPTVGSSERPDVVAARILEGRA

Secondary structure (DSSP, 8-state):
---HHHHHHHHHHS-S-HHHHIIIII--SS-EEEE--HHHHHHHHTTTEEEEE-TT-S-EEEEE--------PPPPSSS--SSS------S-HHHHHHHHHHH---TTEEEEEEEE-TTT-EEEEEEEEBTTB-HHHHHHHHHHHHT---S---SHHHHHHHH-S-TT-SS-S----S-HHHHHHHHHTT--

Radius of gyration: 21.87 Å; Cα contacts (8 Å, |Δi|>4): 242; chains: 1; bounding box: 46×35×61 Å